Protein AF-A0A9E1DX64-F1 (afdb_monomer)

Solvent-accessible surface area (backbone atoms only — not comparable to full-atom values): 14162 Å² total; per-residue (Å²): 137,81,84,82,78,75,76,93,71,86,73,78,80,56,71,66,58,58,52,49,54,52,65,74,40,46,67,59,54,50,49,51,47,50,52,51,51,51,52,51,50,53,50,58,72,69,50,79,64,76,41,77,39,76,37,76,46,74,64,83,45,75,63,56,58,57,55,73,68,45,92,87,53,83,65,72,52,53,52,64,62,68,67,53,60,62,56,61,68,69,61,30,67,67,60,51,47,49,54,35,61,79,65,65,37,56,41,100,85,73,44,76,54,52,64,69,63,54,54,75,30,45,48,69,49,81,45,54,52,82,41,96,88,48,102,38,94,50,42,33,41,36,37,42,28,48,37,76,46,72,65,62,31,43,53,51,40,54,51,46,52,56,55,44,52,56,52,50,51,54,55,50,52,59,48,52,53,54,50,51,51,55,52,49,52,53,52,50,52,52,49,50,54,52,47,50,53,49,50,54,52,50,50,57,48,48,57,56,47,52,52,50,53,50,51,52,55,49,53,53,50,51,54,50,50,53,52,52,61,61,44,53,60,53,51,52,52,51,52,53,59,61,74,74,110

Nearest PDB structures (foldseek):
  8tsh-assembly1_K  TM=5.921E-01  e=4.312E-02  Caldimonas thermodepolymerans
  3b8m-assembly1_A  TM=3.858E-01  e=3.497E-03  Escherichia coli
  3b8m-assembly1_C  TM=4.128E-01  e=2.301E-02  Escherichia coli
  8w9z-assembly1_A  TM=4.541E-01  e=8.789E-01  Nicotiana tabacum

pLDDT: mean 70.17, std 13.6, range [37.81, 95.62]

Radius of gyration: 47.45 Å; Cα contacts (8 Å, |Δi|>4): 148; chains: 1; bounding box: 90×73×173 Å

Mean predicted aligned error: 18.54 Å

Sequence (245 aa):
MEDEVRDPYEYEVDLRDYIKVIWEQKWLIALIFIVAVGAALAFSLSSTPKYRTRASLIITSPIADKLVSQPGGTQNQVDFISEFDYEEVGFSNELLETIITDLDLTTGSGEARSLNSLRNQMSVSLALPGSSDIDTDKPVLHLDVTGSSRESIKEIADKWGELYLQRASEILSGEVERYHEMISDEYSKAREDLQAKIEDRIEARKEHNLQLIKIEANVLRDRYKDYLASLEPKKLDLEKKRAQL

Secondary structure (DSSP, 8-state):
-------TT-----HHHHHHHHHHSHHHHHHHHHHHHHHHHHHHHHSPP-EEEEEEEE---HHHHHHHT-TT-TTHHHHHHHTS-HHHHHT-HHHHHHHHHHTT-B-TTSSBPPHHHHHHHEEEEEEPTT-TT---SS-EEEEEEEES-HHHHHHHHHHHHHHHHHHHHHHHHHHHHHHHHHHHHHHHHHHHHHHHHHHHHHHHHHHHHHHHHHHHHHHHHHHHHHHHHHHHHHHHHHHHHHTT-

Structure (mmCIF, N/CA/C/O backbone):
data_AF-A0A9E1DX64-F1
#
_entry.id   AF-A0A9E1DX64-F1
#
loop_
_atom_site.group_PDB
_atom_site.id
_atom_site.type_symbol
_atom_site.label_atom_id
_atom_site.label_alt_id
_atom_site.label_comp_id
_atom_site.label_asym_id
_atom_site.label_entity_id
_atom_site.label_seq_id
_atom_site.pdbx_PDB_ins_code
_atom_site.Cartn_x
_atom_site.Cartn_y
_atom_site.Cartn_z
_atom_site.occupancy
_atom_site.B_iso_or_equiv
_atom_site.auth_seq_id
_atom_site.auth_comp_id
_atom_site.auth_asym_id
_atom_site.auth_atom_id
_atom_site.pdbx_PDB_model_num
ATOM 1 N N . MET A 1 1 ? -2.797 -54.517 72.728 1.00 52.62 1 MET A N 1
ATOM 2 C CA . MET A 1 1 ? -2.742 -54.940 71.317 1.00 52.62 1 MET A CA 1
ATOM 3 C C . MET A 1 1 ? -4.157 -55.402 71.025 1.00 52.62 1 MET A C 1
ATOM 5 O O . MET A 1 1 ? -4.619 -56.256 71.759 1.00 52.62 1 MET A O 1
ATOM 9 N N . GLU A 1 2 ? -4.944 -54.763 70.178 1.00 48.59 2 GLU A N 1
ATOM 10 C CA . GLU A 1 2 ? -4.591 -54.199 68.877 1.00 48.59 2 GLU A CA 1
ATOM 11 C C . GLU A 1 2 ? -5.231 -52.821 68.674 1.00 48.59 2 GLU A C 1
ATOM 13 O O . GLU A 1 2 ? -6.415 -52.623 68.939 1.00 48.59 2 GLU A O 1
ATOM 18 N N . ASP A 1 3 ? -4.405 -51.873 68.234 1.00 55.31 3 ASP A N 1
ATOM 19 C CA . ASP A 1 3 ? -4.842 -50.601 67.678 1.00 55.31 3 ASP A CA 1
ATOM 20 C C . ASP A 1 3 ? -5.405 -50.874 66.281 1.00 55.31 3 ASP A C 1
ATOM 22 O O . ASP A 1 3 ? -4.678 -51.289 65.375 1.00 55.31 3 ASP A O 1
ATOM 26 N N . GLU A 1 4 ? -6.710 -50.674 66.112 1.00 59.25 4 GLU A N 1
ATOM 27 C CA . GLU A 1 4 ? -7.372 -50.742 64.813 1.00 59.25 4 GLU A CA 1
ATOM 28 C C . GLU A 1 4 ? -6.945 -49.518 63.990 1.00 59.25 4 GLU A C 1
ATOM 30 O O . GLU A 1 4 ? -7.436 -48.399 64.165 1.00 59.25 4 GLU A O 1
ATOM 35 N N . VAL A 1 5 ? -5.941 -49.728 63.136 1.00 62.25 5 VAL A N 1
ATOM 36 C CA . VAL A 1 5 ? -5.442 -48.745 62.174 1.00 62.25 5 VAL A CA 1
ATOM 37 C C 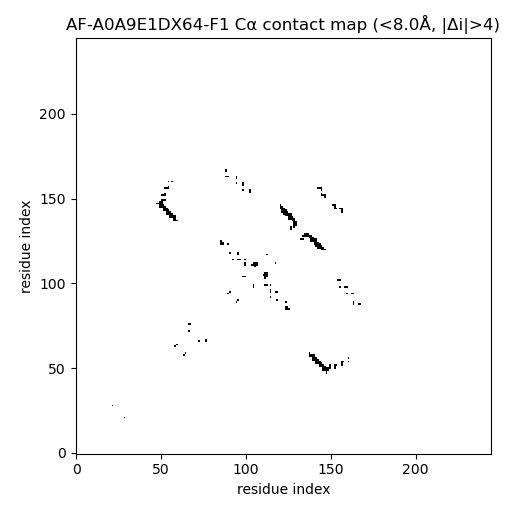. VAL A 1 5 ? -6.571 -48.434 61.195 1.00 62.25 5 VAL A C 1
ATOM 39 O O . VAL A 1 5 ? -6.862 -49.213 60.292 1.00 62.25 5 VAL A O 1
ATOM 42 N N . ARG A 1 6 ? -7.229 -47.290 61.395 1.00 60.12 6 ARG A N 1
ATOM 43 C CA . ARG A 1 6 ? -8.191 -46.738 60.439 1.00 60.12 6 ARG A CA 1
ATOM 44 C C . ARG A 1 6 ? -7.438 -46.302 59.185 1.00 60.12 6 ARG A C 1
ATOM 46 O O . ARG A 1 6 ? -6.628 -45.378 59.242 1.00 60.12 6 ARG A O 1
ATOM 53 N N . ASP A 1 7 ? -7.708 -46.993 58.087 1.00 57.44 7 ASP A N 1
ATOM 54 C CA . ASP A 1 7 ? -7.154 -46.728 56.761 1.00 57.44 7 ASP A CA 1
ATOM 55 C C . ASP A 1 7 ? -7.526 -45.297 56.304 1.00 57.44 7 ASP A C 1
ATOM 57 O O . ASP A 1 7 ? -8.712 -44.956 56.271 1.00 57.44 7 ASP A O 1
ATOM 61 N N . PRO A 1 8 ? -6.562 -44.409 55.987 1.00 56.66 8 PRO A N 1
ATOM 62 C CA . PRO A 1 8 ? -6.835 -42.989 55.750 1.00 56.66 8 PRO A CA 1
ATOM 63 C C . PRO A 1 8 ? -7.314 -42.661 54.320 1.00 56.66 8 PRO A C 1
ATOM 65 O O . PRO A 1 8 ? -7.294 -41.491 53.936 1.00 56.66 8 PRO A O 1
ATOM 68 N N . TYR A 1 9 ? -7.731 -43.654 53.523 1.00 55.12 9 TYR A N 1
ATOM 69 C CA . TYR A 1 9 ? -7.897 -43.503 52.068 1.00 55.12 9 TYR A CA 1
ATOM 70 C C . TYR A 1 9 ? -9.324 -43.655 51.500 1.00 55.12 9 TYR A C 1
ATOM 72 O O .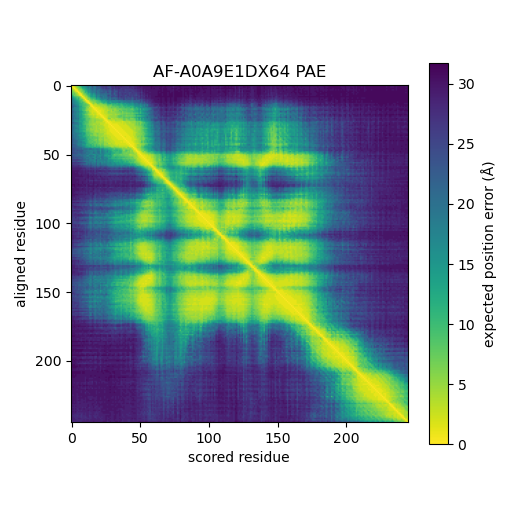 TYR A 1 9 ? -9.489 -43.512 50.293 1.00 55.12 9 TYR A O 1
ATOM 80 N N . GLU A 1 10 ? -10.377 -43.834 52.304 1.00 52.19 10 GLU A N 1
ATOM 81 C CA . GLU A 1 10 ? -11.771 -43.885 51.798 1.00 52.19 10 GLU A CA 1
ATOM 82 C C . GLU A 1 10 ? -12.406 -42.496 51.577 1.00 52.19 10 GLU A C 1
ATOM 84 O O . GLU A 1 10 ? -13.549 -42.235 51.948 1.00 52.19 10 GLU A O 1
ATOM 89 N N . TYR A 1 11 ? -11.672 -41.572 50.956 1.00 58.75 11 TYR A N 1
ATOM 90 C CA . TYR A 1 11 ? -12.246 -40.325 50.442 1.00 58.75 11 TYR A CA 1
ATOM 91 C C . TYR A 1 11 ? -12.360 -40.421 48.915 1.00 58.75 11 TYR A C 1
ATOM 93 O O . TYR A 1 11 ? -11.725 -39.676 48.170 1.00 58.75 11 TYR A O 1
ATOM 101 N N . GLU A 1 12 ? -13.145 -41.391 48.434 1.00 59.53 12 GLU A N 1
ATOM 102 C CA . GLU A 1 12 ? -13.601 -41.401 47.044 1.00 59.53 12 GLU A CA 1
ATOM 103 C C . GLU A 1 12 ? -14.573 -40.235 46.871 1.00 59.53 12 GLU A C 1
ATOM 105 O O . GLU A 1 12 ? -15.732 -40.289 47.281 1.00 59.53 12 GLU A O 1
ATOM 110 N N . VAL A 1 13 ? -14.078 -39.126 46.324 1.00 62.50 13 VAL A N 1
ATOM 111 C CA . VAL A 1 13 ? -14.914 -37.951 46.102 1.00 62.50 13 VAL A CA 1
ATOM 112 C C . VAL A 1 13 ? -15.896 -38.244 44.967 1.00 62.50 13 VAL A C 1
ATOM 114 O O . VAL A 1 13 ? -15.546 -38.178 43.789 1.00 62.50 13 VAL A O 1
ATOM 117 N N . ASP A 1 14 ? -17.134 -38.576 45.325 1.00 69.88 14 ASP A N 1
ATOM 118 C CA . ASP A 1 14 ? -18.216 -38.822 44.374 1.00 69.88 14 ASP A CA 1
ATOM 119 C C . ASP A 1 14 ? -18.600 -37.507 43.664 1.00 69.88 14 ASP A C 1
ATOM 121 O O . ASP A 1 14 ? -18.875 -36.485 44.301 1.00 69.88 14 ASP A O 1
ATOM 125 N N . LEU A 1 15 ? -18.657 -37.509 42.324 1.00 74.31 15 LEU A N 1
ATOM 126 C CA . LEU A 1 15 ? -19.000 -36.323 41.516 1.00 74.31 15 LEU A CA 1
ATOM 127 C C . LEU A 1 15 ? -20.352 -35.704 41.908 1.00 74.31 15 LEU A C 1
ATOM 129 O O . LEU A 1 15 ? -20.600 -34.517 41.681 1.00 74.31 15 LEU A O 1
ATOM 133 N N . ARG A 1 16 ? -21.240 -36.507 42.495 1.00 75.44 16 ARG A N 1
ATOM 134 C CA . ARG A 1 16 ? -22.567 -36.088 42.956 1.00 75.44 16 ARG A CA 1
ATOM 135 C C . ARG A 1 16 ? -22.498 -35.078 44.098 1.00 75.44 16 ARG A C 1
ATOM 137 O O . ARG A 1 16 ? -23.355 -34.193 44.156 1.00 75.44 16 ARG A O 1
ATOM 144 N N . ASP A 1 17 ? -21.486 -35.168 44.958 1.00 73.19 17 ASP A N 1
ATOM 145 C CA . ASP A 1 17 ? -21.314 -34.221 46.061 1.00 73.19 17 ASP A CA 1
ATOM 146 C C . ASP A 1 17 ? -20.872 -32.845 45.554 1.00 73.19 17 ASP A C 1
ATOM 148 O O . ASP A 1 17 ? -21.398 -31.829 46.010 1.00 73.19 17 ASP A O 1
ATOM 152 N N . TYR A 1 18 ? -20.051 -32.776 44.501 1.00 77.69 18 TYR A N 1
ATOM 153 C CA . TYR A 1 18 ? -19.751 -31.502 43.838 1.00 77.69 18 TYR A CA 1
ATOM 154 C C . TYR A 1 18 ? -20.997 -30.851 43.217 1.00 77.69 18 TYR A C 1
ATOM 156 O O . TYR A 1 18 ? -21.184 -29.637 43.319 1.00 77.69 18 TYR A O 1
ATOM 164 N N . ILE A 1 19 ? -21.893 -31.643 42.615 1.00 80.44 19 ILE A N 1
ATOM 165 C CA . ILE A 1 19 ? -23.143 -31.130 42.027 1.00 80.44 19 ILE A CA 1
ATOM 166 C C . ILE A 1 19 ? -24.084 -30.581 43.111 1.00 80.44 19 ILE A C 1
ATOM 168 O O . ILE A 1 19 ? -24.733 -29.556 42.888 1.00 80.44 19 ILE A O 1
ATOM 172 N N . LYS A 1 20 ? -24.141 -31.212 44.293 1.00 78.62 20 LYS A N 1
ATOM 173 C CA . LYS A 1 20 ? -24.918 -30.701 45.436 1.00 78.62 20 LYS A CA 1
ATOM 174 C C . LYS A 1 20 ? -24.407 -29.351 45.924 1.00 78.62 20 LYS A C 1
ATOM 176 O O . LYS A 1 20 ? -25.216 -28.443 46.097 1.00 78.62 20 LYS A O 1
ATOM 181 N N . VAL A 1 21 ? -23.091 -29.190 46.065 1.00 77.12 21 VAL A N 1
ATOM 182 C CA . VAL A 1 21 ? -22.480 -27.918 46.491 1.00 77.12 21 VAL A CA 1
ATOM 183 C C . VAL A 1 21 ? -22.815 -26.787 45.509 1.00 77.12 21 VAL A C 1
ATOM 185 O O . VAL A 1 21 ? -23.192 -25.690 45.922 1.00 77.12 21 VAL A O 1
ATOM 188 N N . ILE A 1 22 ? -22.786 -27.066 44.201 1.00 80.69 22 ILE A N 1
ATOM 189 C CA . ILE A 1 22 ? -23.215 -26.124 43.151 1.00 80.69 22 ILE A CA 1
ATOM 190 C C . ILE A 1 22 ? -24.709 -25.774 43.295 1.00 80.69 22 ILE A C 1
ATOM 192 O O . ILE A 1 22 ? -25.110 -24.630 43.070 1.00 80.69 22 ILE A O 1
ATOM 196 N N . TRP A 1 23 ? -25.549 -26.737 43.690 1.00 81.56 23 TRP A N 1
ATOM 197 C CA . TRP A 1 23 ? -26.989 -26.543 43.879 1.00 81.56 23 TRP A CA 1
ATOM 198 C C . TRP A 1 23 ? -27.360 -25.760 45.145 1.00 81.56 23 TRP A C 1
ATOM 200 O O . TRP A 1 23 ? -28.371 -25.054 45.142 1.00 81.56 23 TRP A O 1
ATOM 210 N N . GLU A 1 24 ? -26.559 -25.853 46.201 1.00 82.62 24 GLU A N 1
ATOM 211 C CA . GLU A 1 24 ? -26.723 -25.053 47.419 1.00 82.62 24 GLU A CA 1
ATOM 212 C C . GLU A 1 24 ? -26.214 -23.618 47.224 1.00 82.62 24 GLU A C 1
ATOM 214 O O . GLU A 1 24 ? -26.839 -22.666 47.690 1.00 82.62 24 GLU A O 1
ATOM 219 N N . GLN A 1 25 ? -25.139 -23.433 46.449 1.00 85.25 25 GLN A N 1
ATOM 220 C CA . GLN A 1 25 ? -24.532 -22.123 46.185 1.00 85.25 25 GLN A CA 1
ATOM 221 C C . GLN A 1 25 ? -25.008 -21.441 44.890 1.00 85.25 25 GLN A C 1
ATOM 223 O O . GLN A 1 25 ? -24.345 -20.537 44.379 1.00 85.25 25 GLN A O 1
ATOM 228 N N . LYS A 1 26 ? -26.191 -21.794 44.372 1.00 86.81 26 LYS A N 1
ATOM 229 C CA . LYS A 1 26 ? -26.764 -21.197 43.144 1.00 86.81 26 LYS A CA 1
ATOM 230 C C . LYS A 1 26 ? -26.779 -19.670 43.152 1.00 86.81 26 LYS A C 1
ATOM 232 O O . LYS A 1 26 ? -26.554 -19.056 42.115 1.00 86.81 26 LYS A O 1
ATOM 237 N N . TRP A 1 27 ? -27.026 -19.060 44.310 1.00 90.00 27 TRP A N 1
ATOM 238 C CA . TRP A 1 27 ? -27.027 -17.604 44.463 1.00 90.00 27 TRP A CA 1
ATOM 239 C C . TRP A 1 27 ? -25.635 -16.988 44.310 1.00 90.00 27 TRP A C 1
ATOM 241 O O . TRP A 1 27 ? -25.505 -15.935 43.694 1.00 90.00 27 TRP A O 1
ATOM 251 N N . LEU A 1 28 ? -24.593 -17.657 44.809 1.00 88.94 28 LEU A N 1
ATOM 252 C CA . LEU A 1 28 ? -23.206 -17.219 44.651 1.00 88.94 28 LEU A CA 1
ATOM 253 C C . LEU A 1 28 ? -22.763 -17.348 43.189 1.00 88.94 28 LEU A C 1
ATOM 255 O O . LEU A 1 28 ? -22.174 -16.419 42.642 1.00 88.94 28 LEU A O 1
ATOM 259 N N . ILE A 1 29 ? -23.131 -18.446 42.524 1.00 87.88 29 ILE A N 1
ATOM 260 C CA . ILE A 1 29 ? -22.863 -18.651 41.094 1.00 87.88 29 ILE A CA 1
ATOM 261 C C . ILE A 1 29 ? -23.600 -17.607 40.250 1.00 87.88 29 ILE A C 1
ATOM 263 O O . ILE A 1 29 ? -23.001 -17.009 39.360 1.00 87.88 29 ILE A O 1
ATOM 267 N N . ALA A 1 30 ? -24.875 -17.344 40.548 1.00 89.88 30 ALA A N 1
ATOM 268 C CA . ALA A 1 30 ? -25.655 -16.318 39.864 1.00 89.88 30 ALA A CA 1
ATOM 269 C C . ALA A 1 30 ? -25.049 -14.920 40.056 1.00 89.88 30 ALA A C 1
ATOM 271 O O . ALA A 1 30 ? -24.973 -14.153 39.100 1.00 89.88 30 ALA A O 1
ATOM 272 N N . LEU A 1 31 ? -24.565 -14.598 41.258 1.00 93.75 31 LEU A N 1
ATOM 273 C CA . LEU A 1 31 ? -23.912 -13.322 41.540 1.00 93.75 31 LEU A CA 1
ATOM 274 C C . LEU A 1 31 ? -22.597 -13.173 40.766 1.00 93.75 31 LEU A C 1
ATOM 276 O O . LEU A 1 31 ? -22.392 -12.151 40.116 1.00 93.75 31 LEU A O 1
ATOM 280 N N . ILE A 1 32 ? -21.738 -14.196 40.769 1.00 92.62 32 ILE A N 1
ATOM 281 C CA . ILE A 1 32 ? -20.491 -14.194 39.988 1.00 92.62 32 ILE A CA 1
ATOM 282 C C . ILE A 1 32 ? -20.794 -14.084 38.493 1.00 92.62 32 ILE A C 1
ATOM 284 O O . ILE A 1 32 ? -20.135 -13.321 37.794 1.00 92.62 32 ILE A O 1
ATOM 288 N N . PHE A 1 33 ? -21.814 -14.793 38.005 1.00 93.94 33 PHE A N 1
ATOM 289 C CA . PHE A 1 33 ? -22.247 -14.707 36.616 1.00 93.94 33 PHE A CA 1
ATOM 290 C C . PHE A 1 33 ? -22.707 -13.291 36.253 1.00 93.94 33 PHE A C 1
ATOM 292 O O . PHE A 1 33 ? -22.273 -12.756 35.239 1.00 93.94 33 PHE A O 1
ATOM 299 N N . ILE A 1 34 ? -23.518 -12.644 37.095 1.00 95.31 34 ILE A N 1
ATOM 300 C CA . ILE A 1 34 ? -23.958 -11.258 36.878 1.00 95.31 34 ILE A CA 1
ATOM 301 C C . ILE A 1 34 ? -22.767 -10.296 36.879 1.00 95.31 34 ILE A C 1
ATOM 303 O O . ILE A 1 34 ? -22.696 -9.423 36.019 1.00 95.31 34 ILE A O 1
ATOM 307 N N . VAL A 1 35 ? -21.812 -10.464 37.797 1.00 95.62 35 VAL A N 1
ATOM 308 C CA . VAL A 1 35 ? -20.590 -9.646 37.836 1.00 95.62 35 VAL A CA 1
ATOM 309 C C . VAL A 1 35 ? -19.749 -9.861 36.577 1.00 95.62 35 VAL A C 1
ATOM 311 O O . VAL A 1 35 ? -19.294 -8.889 35.980 1.00 95.62 35 VAL A O 1
ATOM 314 N N . ALA A 1 36 ? -19.586 -11.106 36.129 1.00 94.06 36 ALA A N 1
ATOM 315 C CA . ALA A 1 36 ? -18.843 -11.439 34.918 1.00 94.06 36 ALA A CA 1
ATOM 316 C C . ALA A 1 36 ? -19.516 -10.878 33.656 1.00 94.06 36 ALA A C 1
ATOM 318 O O . ALA A 1 36 ? -18.845 -10.271 32.825 1.00 94.06 36 ALA A O 1
ATOM 319 N N . VAL A 1 37 ? -20.839 -11.015 33.530 1.00 95.06 37 VAL A N 1
ATOM 320 C CA . VAL A 1 37 ? -21.616 -10.443 32.419 1.00 95.06 37 VAL A CA 1
ATOM 321 C C . VAL A 1 37 ? -21.574 -8.917 32.459 1.00 95.06 37 VAL A C 1
ATOM 323 O O . VAL A 1 37 ? -21.380 -8.288 31.423 1.00 95.06 37 VAL A O 1
ATOM 326 N N . GLY A 1 38 ? -21.694 -8.310 33.641 1.00 92.81 38 GLY A N 1
ATOM 327 C CA . GLY A 1 38 ? -21.574 -6.865 33.823 1.00 92.81 38 GLY A CA 1
ATOM 328 C C . GLY A 1 38 ? -20.194 -6.344 33.420 1.00 92.81 38 GLY A C 1
ATOM 329 O O . GLY A 1 38 ? -20.100 -5.370 32.675 1.00 92.81 38 GLY A O 1
ATOM 330 N N . ALA A 1 39 ? -19.126 -7.027 33.838 1.00 91.19 39 ALA A N 1
ATOM 331 C CA . ALA A 1 39 ? -17.757 -6.704 33.446 1.00 91.19 39 ALA A CA 1
ATOM 332 C C . ALA A 1 39 ? -17.537 -6.879 31.935 1.00 91.19 39 ALA A C 1
ATOM 334 O O . ALA A 1 39 ? -16.943 -6.010 31.298 1.00 91.19 39 ALA A O 1
ATOM 335 N N . ALA A 1 40 ? -18.061 -7.955 31.342 1.00 89.81 40 ALA A N 1
ATOM 336 C CA . ALA A 1 40 ? -17.976 -8.205 29.905 1.00 89.81 40 ALA A CA 1
ATOM 337 C C . ALA A 1 40 ? -18.731 -7.146 29.086 1.00 89.81 40 ALA A C 1
ATOM 339 O O . ALA A 1 40 ? -18.209 -6.662 28.084 1.00 89.81 40 ALA A O 1
ATOM 340 N N . LEU A 1 41 ? -19.926 -6.737 29.523 1.00 90.25 41 LEU A N 1
ATOM 341 C CA . LEU A 1 41 ? -20.692 -5.665 28.883 1.00 90.25 41 LEU A CA 1
ATOM 342 C C . LEU A 1 41 ? -19.990 -4.312 29.008 1.00 90.25 41 LEU A C 1
ATOM 344 O O . LEU A 1 41 ? -19.888 -3.593 28.016 1.00 90.25 41 LEU A O 1
ATOM 348 N N . ALA A 1 42 ? -19.463 -3.980 30.188 1.00 87.44 42 ALA A N 1
ATOM 349 C CA . ALA A 1 42 ? -18.689 -2.758 30.390 1.00 87.44 42 ALA A CA 1
ATOM 350 C C . ALA A 1 42 ? -17.450 -2.724 29.480 1.00 87.44 42 ALA A C 1
ATOM 352 O O . ALA A 1 42 ? -17.181 -1.712 28.834 1.00 87.44 42 ALA A O 1
ATOM 353 N N . PHE A 1 43 ? -16.740 -3.848 29.359 1.00 88.12 43 PHE A N 1
ATOM 354 C CA . PHE A 1 43 ? -15.601 -3.981 28.454 1.00 88.12 43 PHE A CA 1
ATOM 355 C C . PHE A 1 43 ? -16.011 -3.871 26.979 1.00 88.12 43 PHE A C 1
ATOM 357 O O . PHE A 1 43 ? -15.362 -3.169 26.204 1.00 88.12 43 PHE A O 1
ATOM 364 N N . SER A 1 44 ? -17.114 -4.513 26.587 1.00 81.50 44 SER A N 1
ATOM 365 C CA . SER A 1 44 ? -17.624 -4.471 25.215 1.00 81.50 44 SER A CA 1
ATOM 366 C C . SER A 1 44 ? -18.068 -3.067 24.803 1.00 81.50 44 SER A C 1
ATOM 368 O O . SER A 1 44 ? -17.833 -2.678 23.665 1.00 81.50 44 SER A O 1
ATOM 370 N N . LEU A 1 45 ? -18.694 -2.307 25.705 1.00 78.44 45 LEU A N 1
ATOM 371 C CA . LEU A 1 45 ? -19.114 -0.926 25.448 1.00 78.44 45 LEU A CA 1
ATOM 372 C C . LEU A 1 45 ? -17.936 0.060 25.483 1.00 78.44 45 LEU A C 1
ATOM 374 O O . LEU A 1 45 ? -17.959 1.058 24.771 1.00 78.44 45 LEU A O 1
ATOM 378 N N . SER A 1 46 ? -16.899 -0.221 26.279 1.00 77.06 46 SER A N 1
ATOM 379 C CA . SER A 1 46 ? -15.666 0.577 26.320 1.00 77.06 46 SER A CA 1
ATOM 380 C C . SER A 1 46 ? -14.705 0.273 25.163 1.00 77.06 46 SER A C 1
ATOM 382 O O . SER A 1 46 ? -13.719 0.992 24.985 1.00 77.06 46 SER A O 1
ATOM 384 N N . SER A 1 47 ? -14.952 -0.786 24.391 1.00 70.81 47 SER A N 1
ATOM 385 C CA . SER A 1 47 ? -14.106 -1.164 23.261 1.00 70.81 47 SER A CA 1
ATOM 386 C C . SER A 1 47 ? -14.385 -0.255 22.066 1.00 70.81 47 SER A C 1
ATOM 388 O O . SER A 1 47 ? -15.512 -0.166 21.584 1.00 70.81 47 SER A O 1
ATOM 390 N N . THR A 1 48 ? -13.352 0.418 21.559 1.00 69.94 48 THR A N 1
ATOM 391 C CA . THR A 1 48 ? -13.470 1.248 20.358 1.00 69.94 48 THR A CA 1
ATOM 392 C C . THR A 1 48 ? -13.639 0.365 19.115 1.00 69.94 48 THR A C 1
ATOM 394 O O . THR A 1 48 ? -12.840 -0.556 18.910 1.00 69.94 48 THR A O 1
ATOM 397 N N . PRO A 1 49 ? -14.658 0.611 18.265 1.00 71.25 49 PRO A N 1
ATOM 398 C CA . PRO A 1 49 ? -14.839 -0.158 17.040 1.00 71.25 49 PRO A CA 1
ATOM 399 C C . PRO A 1 49 ? -13.639 0.068 16.116 1.00 71.25 49 PRO A C 1
ATOM 401 O O . PRO A 1 49 ? -13.286 1.207 15.815 1.00 71.25 49 PRO A O 1
ATOM 404 N N . LYS A 1 50 ? -13.004 -1.023 15.675 1.00 78.50 50 LYS A N 1
ATOM 405 C CA . LYS A 1 50 ? -11.896 -0.993 14.715 1.00 78.50 50 LYS A CA 1
ATOM 406 C C . LYS A 1 50 ? -12.397 -1.451 13.352 1.00 78.50 50 LYS A C 1
ATOM 408 O O . LYS A 1 50 ? -12.774 -2.608 13.182 1.00 78.50 50 LYS A O 1
ATOM 413 N N . TYR A 1 51 ? -12.391 -0.543 12.390 1.00 83.19 51 TYR A N 1
ATOM 414 C CA . TYR A 1 51 ? -12.696 -0.810 10.991 1.00 83.19 51 TYR A CA 1
ATOM 415 C C . TYR A 1 51 ? -11.406 -1.049 10.204 1.00 83.19 51 TYR A C 1
ATOM 417 O O . TYR A 1 51 ? -10.340 -0.560 10.585 1.00 83.19 51 TYR A O 1
ATOM 425 N N . ARG A 1 52 ? -11.514 -1.799 9.103 1.00 83.62 52 ARG A N 1
ATOM 426 C CA . ARG A 1 52 ? -10.434 -2.036 8.140 1.00 83.62 52 ARG A CA 1
ATOM 427 C C . ARG A 1 52 ? -10.946 -1.763 6.728 1.00 83.62 52 ARG A C 1
ATOM 429 O O . ARG A 1 52 ? -12.020 -2.252 6.380 1.00 83.62 52 ARG A O 1
ATOM 436 N N . THR A 1 53 ? -10.163 -1.038 5.939 1.00 80.81 53 THR A N 1
ATOM 437 C CA . THR A 1 53 ? -10.372 -0.840 4.501 1.00 80.81 53 THR A CA 1
ATOM 438 C C . THR A 1 53 ? -9.152 -1.351 3.755 1.00 80.81 53 THR A C 1
ATOM 440 O O . THR A 1 53 ? -8.030 -1.178 4.228 1.00 80.81 53 THR A O 1
ATOM 443 N N . ARG A 1 54 ? -9.385 -1.978 2.599 1.00 82.69 54 ARG A N 1
ATOM 444 C CA . ARG A 1 54 ? -8.334 -2.469 1.714 1.00 82.69 54 ARG A CA 1
ATOM 445 C C . ARG A 1 54 ? -8.400 -1.758 0.369 1.00 82.69 54 ARG A C 1
ATOM 447 O O . ARG A 1 54 ? -9.423 -1.856 -0.307 1.00 82.69 54 ARG A O 1
ATOM 454 N N . ALA A 1 55 ? -7.316 -1.099 -0.022 1.00 79.88 55 ALA A N 1
ATOM 455 C CA . ALA A 1 55 ? -7.096 -0.634 -1.389 1.00 79.88 55 ALA A CA 1
ATOM 456 C C . ALA A 1 55 ? -6.163 -1.613 -2.112 1.00 79.88 55 ALA A C 1
ATOM 458 O O . ALA A 1 55 ? -5.275 -2.204 -1.499 1.00 79.88 55 ALA A O 1
ATOM 459 N N . SER A 1 56 ? -6.404 -1.842 -3.403 1.00 82.31 56 SER A N 1
ATOM 460 C CA . SER A 1 56 ? -5.612 -2.773 -4.215 1.00 82.31 56 SER A CA 1
ATOM 461 C C . SER A 1 56 ? -5.229 -2.109 -5.527 1.00 82.31 56 SER A C 1
ATOM 463 O O . SER A 1 56 ? -6.105 -1.634 -6.249 1.00 82.31 56 SER A O 1
ATOM 465 N N . LEU A 1 57 ? -3.935 -2.088 -5.829 1.00 79.25 57 LEU A N 1
ATOM 466 C CA . LEU A 1 57 ? -3.385 -1.493 -7.039 1.00 79.25 57 LEU A CA 1
ATOM 467 C C . LEU A 1 57 ? -2.724 -2.581 -7.886 1.00 79.25 57 LEU A C 1
ATOM 469 O O . LEU A 1 57 ? -1.843 -3.297 -7.417 1.00 79.25 57 LEU A O 1
ATOM 473 N N . ILE A 1 58 ? -3.162 -2.718 -9.135 1.00 76.75 58 ILE A N 1
ATOM 474 C CA . ILE A 1 58 ? -2.597 -3.692 -10.074 1.00 76.75 58 ILE A CA 1
ATOM 475 C C . ILE A 1 58 ? -1.425 -3.037 -10.798 1.00 76.75 58 ILE A C 1
ATOM 477 O O . ILE A 1 58 ? -1.576 -1.961 -11.378 1.00 76.75 58 ILE A O 1
ATOM 481 N N . ILE A 1 59 ? -0.267 -3.694 -10.805 1.00 70.69 59 ILE A N 1
ATOM 482 C CA . ILE A 1 59 ? 0.922 -3.174 -11.479 1.00 70.69 59 ILE A CA 1
ATOM 483 C C . ILE A 1 59 ? 0.878 -3.598 -12.950 1.00 70.69 59 ILE A C 1
ATOM 485 O O . ILE A 1 59 ? 1.107 -4.757 -13.292 1.00 70.69 59 ILE A O 1
ATOM 489 N N . THR A 1 60 ? 0.591 -2.648 -13.843 1.00 61.81 60 THR A N 1
ATOM 490 C CA . THR A 1 60 ? 0.599 -2.854 -15.300 1.00 61.81 60 THR A CA 1
ATOM 491 C C . THR A 1 60 ? 1.767 -2.104 -15.935 1.00 61.81 60 THR A C 1
ATOM 493 O O . THR A 1 60 ? 1.583 -1.072 -16.578 1.00 61.81 60 THR A O 1
ATOM 496 N N . SER A 1 61 ? 2.994 -2.584 -15.728 1.00 57.06 61 SER A N 1
ATOM 497 C CA . SER A 1 61 ? 4.155 -2.054 -16.451 1.00 57.06 61 SER A CA 1
ATOM 498 C C . SER A 1 61 ? 4.355 -2.833 -17.760 1.00 57.06 61 SER A C 1
ATOM 500 O O . SER A 1 61 ? 4.352 -4.064 -17.721 1.00 57.06 61 SER A O 1
ATOM 502 N N . PRO A 1 62 ? 4.600 -2.177 -18.914 1.00 50.97 62 PRO A N 1
ATOM 503 C CA . PRO A 1 62 ? 5.001 -2.857 -20.151 1.00 50.97 62 PRO A CA 1
ATOM 504 C C . PRO A 1 62 ? 6.263 -3.713 -19.975 1.00 50.97 62 PRO A C 1
ATOM 506 O O . PRO A 1 62 ? 6.463 -4.685 -20.700 1.00 50.97 62 PRO A O 1
ATOM 509 N N . ILE A 1 63 ? 7.113 -3.350 -19.009 1.00 50.41 63 ILE A N 1
ATOM 510 C CA . ILE A 1 63 ? 8.282 -4.133 -18.611 1.00 50.41 63 ILE A CA 1
ATOM 511 C C . ILE A 1 63 ? 7.830 -5.387 -17.860 1.00 50.41 63 ILE A C 1
ATOM 513 O O . ILE A 1 63 ? 8.288 -6.472 -18.194 1.00 50.41 63 ILE A O 1
ATOM 517 N N . ALA A 1 64 ? 6.872 -5.274 -16.934 1.00 48.75 64 ALA A N 1
ATOM 518 C CA . ALA A 1 64 ? 6.301 -6.433 -16.246 1.00 48.75 64 ALA A CA 1
ATOM 519 C C . ALA A 1 64 ? 5.637 -7.412 -17.234 1.00 48.75 64 ALA A C 1
ATOM 521 O O . ALA A 1 64 ? 5.932 -8.602 -17.194 1.00 48.75 64 ALA A O 1
ATOM 522 N N . ASP A 1 65 ? 4.841 -6.922 -18.192 1.00 49.31 65 ASP A N 1
ATOM 523 C CA . ASP A 1 65 ? 4.204 -7.775 -19.209 1.00 49.31 65 ASP A CA 1
ATOM 524 C C . ASP A 1 65 ? 5.250 -8.451 -20.137 1.00 49.31 65 ASP A C 1
ATOM 526 O O . ASP A 1 65 ? 5.091 -9.619 -20.503 1.00 49.31 65 ASP A O 1
ATOM 530 N N . LYS A 1 66 ? 6.352 -7.768 -20.499 1.00 46.28 66 LYS A N 1
ATOM 531 C CA . LYS A 1 66 ? 7.440 -8.353 -21.318 1.00 46.28 66 LYS A CA 1
ATOM 532 C C . LYS A 1 66 ? 8.328 -9.333 -20.552 1.00 46.28 66 LYS A C 1
ATOM 534 O O . LYS A 1 66 ? 8.811 -10.286 -21.157 1.00 46.28 66 LYS A O 1
ATOM 539 N N . LEU A 1 67 ? 8.527 -9.117 -19.255 1.00 45.47 67 LEU A N 1
ATOM 540 C CA . LEU A 1 67 ? 9.290 -10.014 -18.391 1.00 45.47 67 LEU A CA 1
ATOM 541 C C . LEU A 1 67 ? 8.505 -11.305 -18.109 1.00 45.47 67 LEU A C 1
ATOM 543 O O . LEU A 1 67 ? 9.077 -12.380 -18.254 1.00 45.47 67 LEU A O 1
ATOM 547 N N . VAL A 1 68 ? 7.193 -11.211 -17.846 1.00 48.34 68 VAL A N 1
ATOM 548 C CA . VAL A 1 68 ? 6.286 -12.355 -17.594 1.00 48.34 68 VAL A CA 1
ATOM 549 C C . VAL A 1 68 ? 6.086 -13.242 -18.832 1.00 48.34 68 VAL A C 1
ATOM 551 O O . VAL A 1 68 ? 5.885 -14.450 -18.719 1.00 48.34 68 VAL A O 1
ATOM 554 N N . SER A 1 69 ? 6.187 -12.676 -20.037 1.00 47.88 69 SER A N 1
ATOM 555 C CA . SER A 1 69 ? 5.899 -13.394 -21.289 1.00 47.88 69 SER A CA 1
ATOM 556 C C . SER A 1 69 ? 7.064 -14.235 -21.841 1.00 47.88 69 SER A C 1
ATOM 558 O O . SER A 1 69 ? 6.909 -14.849 -22.899 1.00 47.88 69 SER A O 1
ATOM 560 N N . GLN A 1 70 ? 8.234 -14.273 -21.185 1.00 44.03 70 GLN A N 1
ATOM 561 C CA . GLN A 1 70 ? 9.398 -15.011 -21.690 1.00 44.03 70 GLN A CA 1
ATOM 562 C C . GLN A 1 70 ? 9.435 -16.461 -21.158 1.00 44.03 70 GLN A C 1
ATOM 564 O O . GLN A 1 70 ? 9.663 -16.674 -19.962 1.00 44.03 70 GLN A O 1
ATOM 569 N N . PRO A 1 71 ? 9.269 -17.488 -22.020 1.00 37.81 71 PRO A N 1
ATOM 570 C CA . PRO A 1 71 ? 9.302 -18.881 -21.589 1.00 37.81 71 PRO A CA 1
ATOM 571 C C . PRO A 1 71 ? 10.738 -19.254 -21.190 1.00 37.81 71 PRO A C 1
ATOM 573 O O . PRO A 1 71 ? 11.621 -19.315 -22.043 1.00 37.81 71 PRO A O 1
ATOM 576 N N . GLY A 1 72 ? 10.974 -19.485 -19.893 1.00 48.84 72 GLY A N 1
ATOM 577 C CA . GLY A 1 72 ? 12.257 -19.964 -19.352 1.00 48.84 72 GLY A CA 1
ATOM 578 C C . GLY A 1 72 ? 12.997 -19.026 -18.386 1.00 48.84 72 GLY A C 1
ATOM 579 O O . GLY A 1 72 ? 14.102 -19.362 -17.973 1.00 48.84 72 GLY A O 1
ATOM 580 N N . GLY A 1 73 ? 12.428 -17.876 -18.008 1.00 47.03 73 GLY A N 1
ATOM 581 C CA . GLY A 1 73 ? 13.100 -16.872 -17.166 1.00 47.03 73 GLY A CA 1
ATOM 582 C C . GLY A 1 73 ? 12.591 -16.756 -15.726 1.00 47.03 73 GLY A C 1
ATOM 583 O O . GLY A 1 73 ? 12.541 -15.651 -15.214 1.00 47.03 73 GLY A O 1
ATOM 584 N N . THR A 1 74 ? 12.152 -17.823 -15.067 1.00 48.56 74 THR A N 1
ATOM 585 C CA . THR A 1 74 ? 11.373 -17.728 -13.812 1.00 48.56 74 THR A CA 1
ATOM 586 C C . THR A 1 74 ? 12.122 -17.219 -12.571 1.00 48.56 74 THR A C 1
ATOM 588 O O . THR A 1 74 ? 11.474 -17.010 -11.553 1.00 48.56 74 THR A O 1
ATOM 591 N N . GLN A 1 75 ? 13.443 -17.005 -12.613 1.00 46.03 75 GLN A N 1
ATOM 592 C CA . GLN A 1 75 ? 14.208 -16.592 -11.423 1.00 46.03 75 GLN A CA 1
ATOM 593 C C . GLN A 1 75 ? 14.486 -15.080 -11.381 1.00 46.03 75 GLN A C 1
ATOM 595 O O . GLN A 1 75 ? 14.084 -14.420 -10.432 1.00 46.03 75 GLN A O 1
ATOM 600 N N . ASN A 1 76 ? 15.020 -14.493 -12.457 1.00 44.22 76 ASN A N 1
ATOM 601 C CA . ASN A 1 76 ? 15.326 -13.052 -12.495 1.00 44.22 76 ASN A CA 1
ATOM 602 C C . ASN A 1 76 ? 14.076 -12.143 -12.580 1.00 44.22 76 ASN A C 1
ATOM 604 O O . ASN A 1 76 ? 14.184 -10.934 -12.395 1.00 44.22 76 ASN A O 1
ATOM 608 N N . GLN A 1 77 ? 12.902 -12.702 -12.905 1.00 49.34 77 GLN A N 1
ATOM 609 C CA . GLN A 1 77 ? 11.634 -11.964 -13.028 1.00 49.34 77 GLN A CA 1
ATOM 610 C C . GLN A 1 77 ? 11.034 -11.570 -11.675 1.00 49.34 77 GLN A C 1
ATOM 612 O O . GLN A 1 77 ? 10.451 -10.495 -11.555 1.00 49.34 77 GLN A O 1
ATOM 617 N N . VAL A 1 78 ? 11.158 -12.451 -10.678 1.00 48.62 78 VAL A N 1
ATOM 618 C CA . VAL A 1 78 ? 10.678 -12.186 -9.318 1.00 48.62 78 VAL A CA 1
ATOM 619 C C . VAL A 1 78 ? 11.614 -11.191 -8.649 1.00 48.62 78 VAL A C 1
ATOM 621 O O . VAL A 1 78 ? 11.110 -10.215 -8.112 1.00 48.62 78 VAL A O 1
ATOM 624 N N . ASP A 1 79 ? 12.933 -11.366 -8.811 1.00 49.97 79 ASP A N 1
ATOM 625 C CA . ASP A 1 79 ? 13.958 -10.514 -8.193 1.00 49.97 79 ASP A CA 1
ATOM 626 C C . ASP A 1 79 ? 13.753 -9.024 -8.498 1.00 49.97 79 ASP A C 1
ATOM 628 O O . ASP A 1 79 ? 13.786 -8.206 -7.590 1.00 49.97 79 ASP A O 1
ATOM 632 N N . PHE A 1 80 ? 13.447 -8.652 -9.744 1.00 53.47 80 PHE A N 1
ATOM 633 C CA . PHE A 1 80 ? 13.274 -7.243 -10.123 1.00 53.47 80 PHE A CA 1
ATOM 634 C C . PHE A 1 80 ? 12.049 -6.565 -9.507 1.00 53.47 80 PHE A C 1
ATOM 636 O O . PHE A 1 80 ? 12.091 -5.387 -9.160 1.00 53.47 80 PHE A O 1
ATOM 643 N N . ILE A 1 81 ? 10.937 -7.299 -9.426 1.00 58.06 81 ILE A N 1
ATOM 644 C CA . ILE A 1 81 ? 9.711 -6.790 -8.813 1.00 58.06 81 ILE A CA 1
ATOM 645 C C . ILE A 1 81 ? 9.893 -6.808 -7.295 1.00 58.06 81 ILE A C 1
ATOM 647 O O . ILE A 1 81 ? 9.509 -5.853 -6.647 1.00 58.06 81 ILE A O 1
ATOM 651 N N . SER A 1 82 ? 10.535 -7.826 -6.720 1.00 56.72 82 SER A N 1
ATOM 652 C CA . SER A 1 82 ? 10.756 -7.921 -5.275 1.00 56.72 82 SER A CA 1
ATOM 653 C C . SER A 1 82 ? 11.850 -7.006 -4.718 1.00 56.72 82 SER A C 1
ATOM 655 O O . SER A 1 82 ? 11.829 -6.749 -3.520 1.00 56.72 82 SER A O 1
ATOM 657 N N . GLU A 1 83 ? 12.792 -6.529 -5.539 1.00 58.19 83 GLU A N 1
ATOM 658 C CA . GLU A 1 83 ? 13.859 -5.603 -5.111 1.00 58.19 83 GLU A CA 1
ATOM 659 C C . GLU A 1 83 ? 13.334 -4.173 -4.900 1.00 58.19 83 GLU A C 1
ATOM 661 O O . GLU A 1 83 ? 13.939 -3.380 -4.184 1.00 58.19 83 GLU A O 1
ATOM 666 N N . PHE A 1 84 ? 12.191 -3.821 -5.499 1.00 65.31 84 PHE A N 1
ATOM 667 C CA . PHE A 1 84 ? 11.564 -2.529 -5.249 1.00 65.31 84 PHE A CA 1
ATOM 668 C C . PHE A 1 84 ? 10.939 -2.513 -3.850 1.00 65.31 84 PHE A C 1
ATOM 670 O O . PHE A 1 84 ? 9.994 -3.255 -3.575 1.00 65.31 84 PHE A O 1
ATOM 677 N N . ASP A 1 85 ? 11.427 -1.638 -2.969 1.00 71.44 85 ASP A N 1
ATOM 678 C CA . ASP A 1 85 ? 10.850 -1.472 -1.636 1.00 71.44 85 ASP A CA 1
ATOM 679 C C . ASP A 1 85 ? 9.528 -0.682 -1.712 1.00 71.44 85 ASP A C 1
ATOM 681 O O . ASP A 1 85 ? 9.454 0.543 -1.564 1.00 71.44 85 ASP A O 1
ATOM 685 N N . TYR A 1 86 ? 8.442 -1.412 -1.985 1.00 73.50 86 TYR A N 1
ATOM 686 C CA . TYR A 1 86 ? 7.087 -0.860 -2.028 1.00 73.50 86 TYR A CA 1
ATOM 687 C C . TYR A 1 86 ? 6.659 -0.250 -0.689 1.00 73.50 86 TYR A C 1
ATOM 689 O O . TYR A 1 86 ? 5.794 0.629 -0.686 1.00 73.50 86 TYR A O 1
ATOM 697 N N . GLU A 1 87 ? 7.229 -0.704 0.432 1.00 74.12 87 GLU A N 1
ATOM 698 C CA . GLU A 1 87 ? 6.930 -0.179 1.762 1.00 74.12 87 GLU A CA 1
ATOM 699 C C . GLU A 1 87 ? 7.595 1.188 1.963 1.00 74.12 87 GLU A C 1
ATOM 701 O O . GLU A 1 87 ? 6.937 2.131 2.413 1.00 74.12 87 GLU A O 1
ATOM 706 N N . GLU A 1 88 ? 8.862 1.328 1.574 1.00 75.25 88 GLU A N 1
ATOM 707 C CA . GLU A 1 88 ? 9.595 2.596 1.634 1.00 75.25 88 GLU A CA 1
ATOM 708 C C . GLU A 1 88 ? 8.910 3.676 0.788 1.00 75.25 88 GLU A C 1
ATOM 710 O O . GLU A 1 88 ? 8.648 4.785 1.266 1.00 75.25 88 GLU A O 1
ATOM 715 N N . VAL A 1 89 ? 8.534 3.339 -0.447 1.00 75.81 89 VAL A N 1
ATOM 716 C CA . VAL A 1 89 ? 7.829 4.273 -1.336 1.00 75.81 89 VAL A CA 1
ATOM 717 C C . VAL A 1 89 ? 6.402 4.530 -0.841 1.00 75.81 89 VAL A C 1
ATOM 719 O O . VAL A 1 89 ? 5.928 5.669 -0.862 1.00 75.81 89 VAL A O 1
ATOM 722 N N . GLY A 1 90 ? 5.730 3.486 -0.346 1.00 74.31 90 GLY A N 1
ATOM 723 C CA . GLY A 1 90 ? 4.351 3.522 0.143 1.00 74.31 90 GLY A CA 1
ATOM 724 C C . GLY A 1 90 ? 4.153 4.333 1.418 1.00 74.31 90 GLY A C 1
ATOM 725 O O . GLY A 1 90 ? 3.072 4.887 1.619 1.00 74.31 90 GLY A O 1
ATOM 726 N N . PHE A 1 91 ? 5.184 4.441 2.256 1.00 79.56 91 PHE A N 1
ATOM 727 C CA . PHE A 1 91 ? 5.139 5.137 3.544 1.00 79.56 91 PHE A CA 1
ATOM 728 C C . PHE A 1 91 ? 6.166 6.256 3.673 1.00 79.56 91 PHE A C 1
ATOM 730 O O . PHE A 1 91 ? 6.551 6.606 4.792 1.00 79.56 91 PHE A O 1
ATOM 737 N N . SER A 1 92 ? 6.601 6.833 2.552 1.00 81.81 92 SER A N 1
ATOM 738 C CA . SER A 1 92 ? 7.458 8.015 2.587 1.00 81.81 92 SER A CA 1
ATOM 739 C C . SER A 1 92 ? 6.825 9.126 3.438 1.00 81.81 92 SER A C 1
ATOM 741 O O . SER A 1 92 ? 5.613 9.358 3.400 1.00 81.81 92 SER A O 1
ATOM 743 N N . ASN A 1 93 ? 7.654 9.810 4.233 1.00 83.44 93 ASN A N 1
ATOM 744 C CA . ASN A 1 93 ? 7.180 10.846 5.157 1.00 83.44 93 ASN A CA 1
ATOM 745 C C . ASN A 1 93 ? 6.398 11.947 4.429 1.00 83.44 93 ASN A C 1
ATOM 747 O O . ASN A 1 93 ? 5.379 12.395 4.936 1.00 83.44 93 ASN A O 1
ATOM 751 N N . GLU A 1 94 ? 6.842 12.320 3.228 1.00 84.06 94 GLU A N 1
ATOM 752 C CA . GLU A 1 94 ? 6.189 13.308 2.365 1.00 84.06 94 GLU A CA 1
ATOM 753 C C . GLU A 1 94 ? 4.775 12.873 1.945 1.00 84.06 94 GLU A C 1
ATOM 755 O O . GLU A 1 94 ? 3.833 13.664 2.016 1.00 84.06 94 GLU A O 1
ATOM 760 N N . LEU A 1 95 ? 4.595 11.602 1.564 1.00 85.38 95 LEU A N 1
ATOM 761 C CA . LEU A 1 95 ? 3.284 11.061 1.199 1.00 85.38 95 LEU A CA 1
ATOM 762 C C . LEU A 1 95 ? 2.346 11.074 2.409 1.00 85.38 95 LEU A C 1
ATOM 764 O O . LEU A 1 95 ? 1.212 11.540 2.311 1.00 85.38 95 LEU A O 1
ATOM 768 N N . LEU A 1 96 ? 2.822 10.598 3.562 1.00 86.62 96 LEU A N 1
ATOM 769 C CA . LEU A 1 96 ? 2.028 10.567 4.791 1.00 86.62 96 LEU A CA 1
ATOM 770 C C . LEU A 1 96 ? 1.674 11.977 5.286 1.00 86.62 96 LEU A C 1
ATOM 772 O O . LEU A 1 96 ? 0.552 12.193 5.739 1.00 86.62 96 LEU A O 1
ATOM 776 N N . GLU A 1 97 ? 2.595 12.934 5.177 1.00 86.12 97 GLU A N 1
ATOM 777 C CA . GLU A 1 97 ? 2.360 14.341 5.510 1.00 86.12 97 GLU A CA 1
ATOM 778 C C . GLU A 1 97 ? 1.300 14.947 4.588 1.00 86.12 97 GLU A C 1
ATOM 780 O O . GLU A 1 97 ? 0.333 15.528 5.075 1.00 86.12 97 GLU A O 1
ATOM 785 N N . THR A 1 98 ? 1.402 14.698 3.280 1.00 84.94 98 THR A N 1
ATOM 786 C CA . THR A 1 98 ? 0.410 15.147 2.293 1.00 84.94 98 THR A CA 1
ATOM 787 C C . THR A 1 98 ? -0.981 14.597 2.605 1.00 84.94 98 THR A C 1
ATOM 789 O O . THR A 1 98 ? -1.950 15.347 2.575 1.00 84.94 98 THR A O 1
ATOM 792 N N . ILE A 1 99 ? -1.102 13.313 2.968 1.00 85.25 99 ILE A N 1
ATOM 793 C CA . ILE A 1 99 ? -2.389 12.720 3.373 1.00 85.25 99 ILE A CA 1
ATOM 794 C C . ILE A 1 99 ? -2.949 13.411 4.623 1.00 85.25 99 ILE A C 1
ATOM 796 O O . ILE A 1 99 ? -4.146 13.686 4.681 1.00 85.25 99 ILE A O 1
ATOM 800 N N . ILE A 1 100 ? -2.110 13.677 5.628 1.00 86.19 100 ILE A N 1
ATOM 801 C CA . ILE A 1 100 ? -2.540 14.327 6.876 1.00 86.19 100 ILE A CA 1
ATOM 802 C C . ILE A 1 100 ? -3.022 15.751 6.606 1.00 86.19 100 ILE A C 1
ATOM 804 O O . ILE A 1 100 ? -4.053 16.144 7.151 1.00 86.19 100 ILE A O 1
ATOM 808 N N . THR A 1 101 ? -2.301 16.504 5.775 1.00 86.19 101 THR A N 1
ATOM 809 C CA . THR A 1 101 ? -2.626 17.894 5.449 1.00 86.19 101 THR A CA 1
ATOM 810 C C . THR A 1 101 ? -3.852 18.010 4.545 1.00 86.19 101 THR A C 1
ATOM 812 O O . THR A 1 101 ? -4.745 18.790 4.863 1.00 86.19 101 THR A O 1
ATOM 815 N N . ASP A 1 102 ? -3.943 17.232 3.461 1.00 83.94 102 ASP A N 1
ATOM 816 C CA . ASP A 1 102 ? -5.059 17.330 2.504 1.00 83.94 102 ASP A CA 1
ATOM 817 C C . ASP A 1 102 ? -6.397 16.891 3.109 1.00 83.94 102 ASP A C 1
ATOM 819 O O . ASP A 1 102 ? -7.442 17.435 2.755 1.00 83.94 102 ASP A O 1
ATOM 823 N N . LEU A 1 103 ? -6.376 15.901 4.006 1.00 83.50 103 LEU A N 1
ATOM 824 C CA . LEU A 1 103 ? -7.581 15.376 4.652 1.00 83.50 103 LEU A CA 1
ATOM 825 C C . LEU A 1 103 ? -7.853 16.013 6.026 1.00 83.50 103 LEU A C 1
ATOM 827 O O . LEU A 1 103 ? -8.758 15.559 6.724 1.00 83.50 103 LEU A O 1
ATOM 831 N N . ASP A 1 104 ? -7.061 17.018 6.429 1.00 82.12 104 ASP A N 1
ATOM 832 C CA . ASP A 1 104 ? -7.119 17.680 7.743 1.00 82.12 104 ASP A CA 1
ATOM 833 C C . ASP A 1 104 ? -7.282 16.667 8.896 1.00 82.12 104 ASP A C 1
ATOM 835 O O . ASP A 1 104 ? -8.174 16.750 9.749 1.00 82.12 104 ASP A O 1
ATOM 839 N N . LEU A 1 105 ? -6.456 15.610 8.869 1.00 79.81 105 LEU A N 1
ATOM 840 C CA . LEU A 1 105 ? -6.625 14.480 9.777 1.00 79.81 105 LEU A CA 1
ATOM 841 C C . LEU A 1 105 ? -6.304 14.908 11.201 1.00 79.81 105 LEU A C 1
ATOM 843 O O . LEU A 1 105 ? -5.143 15.065 11.581 1.00 79.81 105 LEU A O 1
ATOM 847 N N . THR A 1 106 ? -7.341 14.983 12.024 1.00 73.50 106 THR A N 1
ATOM 848 C CA . THR A 1 106 ? -7.219 15.283 13.447 1.00 73.50 106 THR A CA 1
ATOM 849 C C . THR A 1 106 ? -7.366 14.031 14.315 1.00 73.50 106 THR A C 1
ATOM 851 O O . THR A 1 106 ? -7.874 12.969 13.919 1.00 73.50 106 THR A O 1
ATOM 854 N N . THR A 1 107 ? -6.829 14.111 15.525 1.00 65.62 107 THR A N 1
ATOM 855 C CA . THR A 1 107 ? -7.077 13.164 16.608 1.00 65.62 107 THR A CA 1
ATOM 856 C C . THR A 1 107 ? -8.412 13.491 17.278 1.00 65.62 107 THR A C 1
ATOM 858 O O . THR A 1 107 ? -8.949 14.588 17.144 1.00 65.62 107 THR A O 1
ATOM 861 N N . GLY A 1 108 ? -8.945 12.560 18.077 1.00 59.12 108 GLY A N 1
ATOM 862 C CA . GLY A 1 108 ? -10.142 12.825 18.887 1.00 59.12 108 GLY A CA 1
ATOM 863 C C . GLY A 1 108 ? -9.987 13.976 19.900 1.00 59.12 108 GLY A C 1
ATOM 864 O O . GLY A 1 108 ? -10.987 14.398 20.471 1.00 59.12 108 GLY A O 1
ATOM 865 N N . SER A 1 109 ? -8.764 14.483 20.120 1.00 57.50 109 SER A N 1
ATOM 866 C CA . SER A 1 109 ? -8.462 15.669 20.935 1.00 57.50 109 SER A CA 1
ATOM 867 C C . SER A 1 109 ? -8.380 16.976 20.131 1.00 57.50 109 SER A C 1
ATOM 869 O O . SER A 1 109 ? -8.161 18.025 20.730 1.00 57.50 109 SER A O 1
ATOM 871 N N . GLY A 1 110 ? -8.572 16.940 18.806 1.00 61.78 110 GLY A N 1
ATOM 872 C CA . GLY A 1 110 ? -8.480 18.113 17.927 1.00 61.78 110 GLY A CA 1
ATOM 873 C C . GLY A 1 110 ? -7.051 18.510 17.542 1.00 61.78 110 GLY A C 1
ATOM 874 O O . GLY A 1 110 ? -6.851 19.577 16.972 1.00 61.78 110 GLY A O 1
ATOM 875 N N . GLU A 1 111 ? -6.055 17.675 17.844 1.00 69.00 111 GLU A N 1
ATOM 876 C CA . GLU A 1 111 ? -4.670 17.879 17.410 1.00 69.00 111 GLU A CA 1
ATOM 877 C C . GLU A 1 111 ? -4.442 17.247 16.033 1.00 69.00 111 GLU A C 1
ATOM 879 O O . GLU A 1 111 ? -5.083 16.253 15.689 1.00 69.00 111 GLU A O 1
ATOM 884 N N . ALA A 1 112 ? -3.505 17.786 15.252 1.00 67.31 112 ALA A N 1
ATOM 885 C CA . ALA A 1 112 ? -3.098 17.166 13.994 1.00 67.31 112 ALA A CA 1
ATOM 886 C C . ALA A 1 112 ? -2.587 15.736 14.245 1.00 67.31 112 ALA A C 1
ATOM 888 O O . ALA A 1 112 ? -1.813 15.476 15.174 1.00 67.31 112 ALA A O 1
ATOM 889 N N . ARG A 1 113 ? -3.036 14.780 13.428 1.00 77.62 113 ARG A N 1
ATOM 890 C CA . ARG A 1 113 ? -2.623 13.379 13.529 1.00 77.62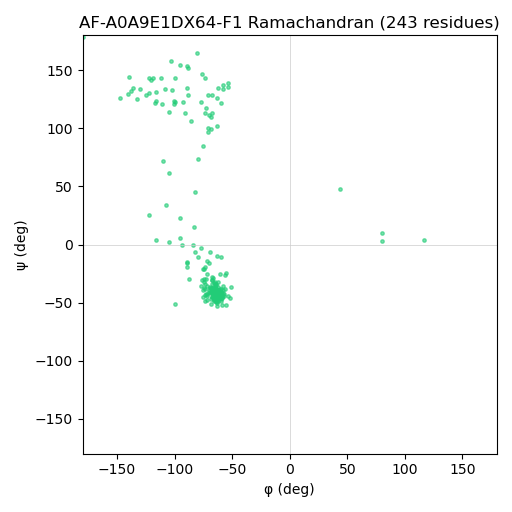 113 ARG A CA 1
ATOM 891 C C . ARG A 1 113 ? -1.118 13.269 13.280 1.00 77.62 113 ARG A C 1
ATOM 893 O O . ARG A 1 113 ? -0.595 13.836 12.332 1.00 77.62 113 ARG A O 1
ATOM 900 N N . SER A 1 114 ? -0.416 12.507 14.118 1.00 81.44 114 SER A N 1
ATOM 901 C CA . SER A 1 114 ? 1.020 12.284 13.932 1.00 81.44 114 SER A CA 1
ATOM 902 C C . SER A 1 114 ? 1.306 11.278 12.810 1.00 81.44 114 SER A C 1
ATOM 904 O O . SER A 1 114 ? 0.582 10.291 12.652 1.00 81.44 114 SER A O 1
ATOM 906 N N . LEU A 1 115 ? 2.417 11.484 12.091 1.00 83.69 115 LEU A N 1
ATOM 907 C CA . LEU A 1 115 ? 2.906 10.591 11.028 1.00 83.69 115 LEU A CA 1
ATOM 908 C C . LEU A 1 115 ? 3.010 9.133 11.495 1.00 83.69 115 LEU A C 1
ATOM 910 O O . LEU A 1 115 ? 2.506 8.226 10.840 1.00 83.69 115 LEU A O 1
ATOM 914 N N . ASN A 1 116 ? 3.586 8.909 12.679 1.00 84.44 116 ASN A N 1
ATOM 915 C CA . ASN A 1 116 ? 3.755 7.565 13.239 1.00 84.44 116 ASN A CA 1
ATOM 916 C C . ASN A 1 116 ? 2.418 6.877 13.544 1.00 84.44 116 ASN A C 1
ATOM 918 O O . ASN A 1 116 ? 2.307 5.661 13.413 1.00 84.44 116 ASN A O 1
ATOM 922 N N . SER A 1 117 ? 1.399 7.639 13.952 1.00 82.88 117 SER A N 1
ATOM 923 C CA . SER A 1 117 ? 0.063 7.088 14.194 1.00 82.88 117 SER A CA 1
ATOM 924 C C . SER A 1 117 ? -0.567 6.597 12.893 1.00 82.88 117 SER A C 1
ATOM 926 O O . SER A 1 117 ? -1.113 5.496 12.859 1.00 82.88 117 SER A O 1
ATOM 928 N N . LEU A 1 118 ? -0.428 7.375 11.814 1.00 85.00 118 LEU A N 1
ATOM 929 C CA . LEU A 1 118 ? -0.906 6.991 10.488 1.00 85.00 118 LEU A CA 1
ATOM 930 C C . LEU A 1 118 ? -0.121 5.792 9.931 1.00 85.00 118 LEU A C 1
ATOM 932 O O . LEU A 1 118 ? -0.734 4.818 9.504 1.00 85.00 118 LEU A O 1
ATOM 936 N N . ARG A 1 119 ? 1.215 5.799 10.034 1.00 86.56 119 ARG A N 1
ATOM 937 C CA . ARG A 1 119 ? 2.075 4.685 9.595 1.00 86.56 119 ARG A CA 1
ATOM 938 C C . ARG A 1 119 ? 1.704 3.370 10.277 1.00 86.56 119 ARG A C 1
ATOM 940 O O . ARG A 1 119 ? 1.561 2.358 9.612 1.00 86.56 119 ARG A O 1
ATOM 947 N N . ASN A 1 120 ? 1.468 3.389 11.588 1.00 86.94 120 ASN A N 1
ATOM 948 C CA . ASN A 1 120 ? 1.090 2.189 12.343 1.00 86.94 120 ASN A CA 1
ATOM 949 C C . ASN A 1 120 ? -0.328 1.675 12.029 1.00 86.94 120 ASN A C 1
ATOM 951 O O . ASN A 1 120 ? -0.675 0.557 12.411 1.00 86.94 120 ASN A O 1
ATOM 955 N N . GLN A 1 121 ? -1.170 2.491 11.394 1.00 85.94 121 GLN A N 1
ATOM 956 C CA . GLN A 1 121 ? -2.521 2.110 10.976 1.00 85.94 121 GLN A CA 1
ATOM 957 C C . GLN A 1 121 ? -2.556 1.492 9.581 1.00 85.94 121 GLN A C 1
ATOM 959 O O . GLN A 1 121 ? -3.574 0.888 9.227 1.00 85.94 121 GLN A O 1
ATOM 964 N N . MET A 1 122 ? -1.480 1.655 8.816 1.00 86.38 122 MET A N 1
ATOM 965 C CA . MET A 1 122 ? -1.371 1.262 7.424 1.00 86.38 122 MET A CA 1
ATOM 966 C C . MET A 1 122 ? -0.382 0.101 7.279 1.00 86.38 122 MET A C 1
ATOM 968 O O . MET A 1 122 ? 0.628 0.034 7.970 1.00 86.38 122 MET A O 1
ATOM 972 N N . SER A 1 123 ? -0.666 -0.828 6.375 1.00 86.81 123 SER A N 1
ATOM 973 C CA . SER A 1 123 ? 0.241 -1.920 6.022 1.00 86.81 123 SER A CA 1
ATOM 974 C C . SER A 1 123 ? 0.171 -2.157 4.523 1.00 86.81 123 SER A C 1
ATOM 976 O O . SER A 1 123 ? -0.924 -2.259 3.971 1.00 86.81 123 SER A O 1
ATOM 978 N N . VAL A 1 124 ? 1.332 -2.206 3.874 1.00 84.81 124 VAL A N 1
ATOM 979 C CA . VAL A 1 124 ? 1.455 -2.454 2.438 1.00 84.81 124 VAL A CA 1
ATOM 980 C C . VAL A 1 124 ? 2.029 -3.852 2.233 1.00 84.81 124 VAL A C 1
ATOM 982 O O . VAL A 1 124 ? 2.980 -4.236 2.906 1.00 84.81 124 VAL A O 1
ATOM 985 N N . SER A 1 125 ? 1.440 -4.631 1.329 1.00 81.06 125 SER A N 1
ATOM 986 C CA . SER A 1 125 ? 1.941 -5.958 0.958 1.00 81.06 125 SER A CA 1
ATOM 987 C C . SER A 1 125 ? 1.827 -6.193 -0.543 1.00 81.06 125 SER A C 1
ATOM 989 O O . SER A 1 125 ? 0.878 -5.740 -1.180 1.00 81.06 125 SER A O 1
ATOM 991 N N . LEU A 1 126 ? 2.803 -6.897 -1.115 1.00 78.94 126 LEU A N 1
ATOM 992 C CA . LEU A 1 126 ? 2.804 -7.290 -2.521 1.00 78.94 126 LEU A CA 1
ATOM 993 C C . LEU A 1 126 ? 2.346 -8.744 -2.649 1.00 78.94 126 LEU A C 1
ATOM 995 O O . LEU A 1 126 ? 2.966 -9.652 -2.098 1.00 78.94 126 LEU A O 1
ATOM 999 N N . ALA A 1 127 ? 1.289 -8.963 -3.420 1.00 75.56 127 ALA A N 1
ATOM 1000 C CA . ALA A 1 127 ? 0.830 -10.280 -3.821 1.00 75.56 127 ALA A CA 1
ATOM 1001 C C . ALA A 1 127 ? 1.299 -10.577 -5.249 1.00 75.56 127 ALA A C 1
ATOM 1003 O O . ALA A 1 127 ? 0.986 -9.846 -6.193 1.00 75.56 127 ALA A O 1
ATOM 1004 N N . LEU A 1 128 ? 2.062 -11.658 -5.406 1.00 73.56 128 LEU A N 1
ATOM 1005 C CA . LEU A 1 128 ? 2.558 -12.114 -6.702 1.00 73.56 128 LEU A CA 1
ATOM 1006 C C . LEU A 1 128 ? 1.562 -13.077 -7.374 1.00 73.56 128 LEU A C 1
ATOM 1008 O O . LEU A 1 128 ? 0.821 -13.775 -6.670 1.00 73.56 128 LEU A O 1
ATOM 1012 N N . PRO A 1 129 ? 1.564 -13.165 -8.717 1.00 66.00 129 PRO A N 1
ATOM 1013 C CA . PRO A 1 129 ? 0.765 -14.144 -9.451 1.00 66.00 129 PRO A CA 1
ATOM 1014 C C . PRO A 1 129 ? 1.025 -15.573 -8.963 1.00 66.00 129 PRO A C 1
ATOM 1016 O O . PRO A 1 129 ? 2.173 -15.963 -8.748 1.00 66.00 129 PRO A O 1
ATOM 1019 N N . GLY A 1 130 ? -0.038 -16.357 -8.778 1.00 62.00 130 GLY A N 1
ATOM 1020 C CA . GLY A 1 130 ? 0.056 -17.731 -8.271 1.00 62.00 130 GLY A CA 1
ATOM 1021 C C . GLY A 1 130 ? 0.216 -17.856 -6.750 1.00 62.00 130 GLY A C 1
ATOM 1022 O O . GLY A 1 130 ? 0.326 -18.974 -6.244 1.00 62.00 130 GLY A O 1
ATOM 1023 N N . SER A 1 131 ? 0.198 -16.744 -6.005 1.00 62.69 131 SER A N 1
ATOM 1024 C CA . SER A 1 131 ? -0.011 -16.779 -4.554 1.00 62.69 131 SER A CA 1
ATOM 1025 C C . SER A 1 131 ? -1.477 -17.092 -4.233 1.00 62.69 131 SER A C 1
ATOM 1027 O O . SER A 1 131 ? -2.392 -16.668 -4.933 1.00 62.69 131 SER A O 1
ATOM 1029 N N . SER A 1 132 ? -1.718 -17.857 -3.168 1.00 57.72 132 SER A N 1
ATOM 1030 C CA . SER A 1 132 ? -3.048 -18.377 -2.808 1.00 57.72 132 SER A CA 1
ATOM 1031 C C . SER A 1 132 ? -4.100 -17.312 -2.463 1.00 57.72 132 SER A C 1
ATOM 1033 O O . SER A 1 132 ? -5.273 -17.656 -2.342 1.00 57.72 132 SER A O 1
ATOM 1035 N N . ASP A 1 133 ? -3.701 -16.046 -2.309 1.00 59.81 133 ASP A N 1
ATOM 1036 C CA . ASP A 1 133 ? -4.584 -14.954 -1.892 1.00 59.81 133 ASP A CA 1
ATOM 1037 C C . ASP A 1 133 ? -5.289 -14.234 -3.056 1.00 59.81 133 ASP A C 1
ATOM 1039 O O . ASP A 1 133 ? -6.308 -13.580 -2.819 1.00 59.81 133 ASP A O 1
ATOM 1043 N N . ILE A 1 134 ? -4.808 -14.343 -4.307 1.00 61.62 134 ILE A N 1
ATOM 1044 C CA . ILE A 1 134 ? -5.427 -13.659 -5.458 1.00 61.62 134 ILE A CA 1
ATOM 1045 C C . ILE A 1 134 ? -5.294 -14.471 -6.753 1.00 61.62 134 ILE A C 1
ATOM 1047 O O . ILE A 1 134 ? -4.192 -14.784 -7.199 1.00 61.62 134 ILE A O 1
ATOM 1051 N N . ASP A 1 135 ? -6.430 -14.715 -7.411 1.00 65.19 135 ASP A N 1
ATOM 1052 C CA . ASP A 1 135 ? -6.507 -15.264 -8.771 1.00 65.19 135 ASP A CA 1
ATOM 1053 C C . ASP A 1 135 ? -6.247 -14.154 -9.804 1.00 65.19 135 ASP A C 1
ATOM 1055 O O . ASP A 1 135 ? -7.157 -13.583 -10.406 1.00 65.19 135 ASP A O 1
ATOM 1059 N N . THR A 1 136 ? -4.987 -13.743 -9.903 1.00 65.81 136 THR A N 1
ATOM 1060 C CA . THR A 1 136 ? -4.521 -12.710 -10.830 1.00 65.81 136 THR A CA 1
ATOM 1061 C C . THR A 1 136 ? -3.230 -13.163 -11.489 1.00 65.81 136 THR A C 1
ATOM 1063 O O . THR A 1 136 ? -2.291 -13.601 -10.825 1.00 65.81 136 THR A O 1
ATOM 1066 N N . ASP A 1 137 ? -3.154 -12.974 -12.802 1.00 69.62 137 ASP A N 1
ATOM 1067 C CA . ASP A 1 137 ? -1.924 -13.185 -13.567 1.00 69.62 137 ASP A CA 1
ATOM 1068 C C . ASP A 1 137 ? -0.927 -12.021 -13.401 1.00 69.62 137 ASP A C 1
ATOM 1070 O O . ASP A 1 137 ? 0.173 -12.052 -13.951 1.00 69.62 137 ASP A O 1
ATOM 1074 N N . LYS A 1 138 ? -1.299 -10.968 -12.657 1.00 70.75 138 LYS A N 1
ATOM 1075 C CA . LYS A 1 138 ? -0.502 -9.744 -12.473 1.00 70.75 138 LYS A CA 1
ATOM 1076 C C . LYS A 1 138 ? -0.206 -9.457 -10.999 1.00 70.75 138 LYS A C 1
ATOM 1078 O O . LYS A 1 138 ? -1.105 -9.652 -10.185 1.00 70.75 138 LYS A O 1
ATOM 1083 N N . PRO A 1 139 ? 0.988 -8.940 -10.651 1.00 72.69 139 PRO A N 1
ATOM 1084 C CA . PRO A 1 139 ? 1.292 -8.501 -9.292 1.00 72.69 139 PRO A CA 1
ATOM 1085 C C . PRO A 1 139 ? 0.315 -7.424 -8.801 1.00 72.69 139 PRO A C 1
ATOM 1087 O O . PRO A 1 139 ? -0.009 -6.481 -9.534 1.00 72.69 139 PRO A O 1
ATOM 1090 N N . VAL A 1 140 ? -0.130 -7.556 -7.552 1.00 78.56 140 VAL A N 1
ATOM 1091 C CA . VAL A 1 140 ? -1.075 -6.638 -6.904 1.00 78.56 140 VAL A CA 1
ATOM 1092 C C . VAL A 1 140 ? -0.479 -6.118 -5.609 1.00 78.56 140 VAL A C 1
ATOM 1094 O O . VAL A 1 140 ? -0.050 -6.887 -4.754 1.00 78.56 140 VAL A O 1
ATOM 1097 N N . LEU A 1 141 ? -0.490 -4.800 -5.450 1.00 81.25 141 LEU A N 1
ATOM 1098 C CA . LEU A 1 141 ? -0.119 -4.127 -4.217 1.00 81.25 141 LEU A CA 1
ATOM 1099 C C . LEU A 1 141 ? -1.369 -3.901 -3.365 1.00 81.25 141 LEU A C 1
ATOM 1101 O O . LEU A 1 141 ? -2.323 -3.259 -3.807 1.00 81.25 141 LEU A O 1
ATOM 1105 N N . HIS A 1 142 ? -1.365 -4.411 -2.142 1.00 85.12 142 HIS A N 1
ATOM 1106 C CA . HIS A 1 142 ? -2.420 -4.205 -1.164 1.00 85.12 142 HIS A CA 1
ATOM 1107 C C . HIS A 1 142 ? -2.012 -3.176 -0.130 1.00 85.12 142 HIS A C 1
ATOM 1109 O O . HIS A 1 142 ? -0.948 -3.292 0.468 1.00 85.12 142 HIS A O 1
ATOM 1115 N N . LEU A 1 143 ? -2.913 -2.240 0.142 1.00 85.75 143 LEU A N 1
ATOM 1116 C CA . LEU A 1 143 ? -2.873 -1.389 1.318 1.00 85.75 143 LEU A CA 1
ATOM 1117 C C . LEU A 1 143 ? -4.027 -1.775 2.239 1.00 85.75 143 LEU A C 1
ATOM 1119 O O . LEU A 1 143 ? -5.191 -1.645 1.860 1.00 85.75 143 LEU A O 1
ATOM 1123 N N . ASP A 1 144 ? -3.713 -2.169 3.467 1.00 87.69 144 ASP A N 1
ATOM 1124 C CA . ASP A 1 144 ? -4.674 -2.304 4.556 1.00 87.69 144 ASP A CA 1
ATOM 1125 C C . ASP A 1 144 ? -4.582 -1.082 5.483 1.00 87.69 144 ASP A C 1
ATOM 1127 O O . ASP A 1 144 ? -3.522 -0.791 6.031 1.00 87.69 144 ASP A O 1
ATOM 1131 N N . VAL A 1 145 ? -5.703 -0.383 5.691 1.00 86.81 145 VAL A N 1
ATOM 1132 C CA . VAL A 1 145 ? -5.823 0.767 6.606 1.00 86.81 145 VAL A CA 1
ATOM 1133 C C . VAL A 1 145 ? -6.799 0.430 7.723 1.00 86.81 145 VAL A C 1
ATOM 1135 O O . VAL A 1 145 ? -7.910 -0.040 7.467 1.00 86.81 145 VAL A O 1
ATOM 1138 N N . THR A 1 146 ? -6.413 0.690 8.972 1.00 86.88 146 THR A N 1
ATOM 1139 C CA . THR A 1 146 ? -7.247 0.442 10.155 1.00 86.88 146 THR A CA 1
ATOM 1140 C C . THR A 1 146 ? -7.559 1.720 10.927 1.00 86.88 146 THR A C 1
ATOM 1142 O O . THR A 1 146 ? -6.725 2.609 11.050 1.00 86.88 146 THR A O 1
ATOM 1145 N N . GLY A 1 147 ? -8.769 1.832 11.476 1.00 84.12 147 GLY A N 1
ATOM 1146 C CA . GLY A 1 147 ? -9.164 3.038 12.207 1.00 84.12 147 GLY A CA 1
ATOM 1147 C C . GLY A 1 147 ? -10.577 3.001 12.777 1.00 84.12 147 GLY A C 1
ATOM 1148 O O . GLY A 1 147 ? -11.307 2.026 12.616 1.00 84.12 147 GLY A O 1
ATOM 1149 N N . SER A 1 148 ? -10.954 4.074 13.472 1.00 77.00 148 SER A N 1
ATOM 1150 C CA . SER A 1 148 ? -12.212 4.147 14.232 1.00 77.00 148 SER A CA 1
ATOM 1151 C C . SER A 1 148 ? -13.413 4.656 13.428 1.00 77.00 148 SER A C 1
ATOM 1153 O O . SER A 1 148 ? -14.548 4.468 13.857 1.00 77.00 148 SER A O 1
ATOM 1155 N N . SER A 1 149 ? -13.192 5.285 12.269 1.00 79.88 149 SER A N 1
ATOM 1156 C CA . SER A 1 149 ? -14.251 5.756 11.367 1.00 79.88 149 SER A CA 1
ATOM 1157 C C . SER A 1 149 ? -14.087 5.130 9.988 1.00 79.88 149 SER A C 1
ATOM 1159 O O . SER A 1 149 ? -12.998 5.166 9.419 1.00 79.88 149 SER A O 1
ATOM 1161 N N . ARG A 1 150 ? -15.179 4.564 9.456 1.00 78.50 150 ARG A N 1
ATOM 1162 C CA . ARG A 1 150 ? -15.230 3.941 8.123 1.00 78.50 150 ARG A CA 1
ATOM 1163 C C . ARG A 1 150 ? -14.935 4.945 7.007 1.00 78.50 150 ARG A C 1
ATOM 1165 O O . ARG A 1 150 ? -14.279 4.583 6.038 1.00 78.50 150 ARG A O 1
ATOM 1172 N N . GLU A 1 151 ? -15.439 6.166 7.140 1.00 78.25 151 GLU A N 1
ATOM 1173 C CA . GLU A 1 151 ? -15.287 7.217 6.132 1.00 78.25 151 GLU A CA 1
ATOM 1174 C C . GLU A 1 151 ? -13.827 7.664 6.048 1.00 78.25 151 GLU A C 1
ATOM 1176 O O . GLU A 1 151 ? -13.205 7.521 5.000 1.00 78.25 151 GLU A O 1
ATOM 1181 N N . SER A 1 152 ? -13.221 8.001 7.192 1.00 81.75 152 SER A N 1
ATOM 1182 C CA . SER A 1 152 ? -11.830 8.464 7.225 1.00 81.75 152 SER A CA 1
ATOM 1183 C C . SER A 1 152 ? -10.835 7.428 6.700 1.00 81.75 152 SER A C 1
ATOM 1185 O O . SER A 1 152 ? -9.890 7.773 6.004 1.00 81.75 152 SER A O 1
ATOM 1187 N N . ILE A 1 153 ? -11.012 6.139 7.028 1.00 82.00 153 ILE A N 1
ATOM 1188 C CA . ILE A 1 153 ? -10.069 5.106 6.560 1.00 82.00 153 ILE A CA 1
ATOM 1189 C C . ILE A 1 153 ? -10.210 4.826 5.065 1.00 82.00 153 ILE A C 1
ATOM 1191 O O . ILE A 1 153 ? -9.259 4.356 4.448 1.00 82.00 153 ILE A O 1
ATOM 1195 N N . LYS A 1 154 ? -11.390 5.085 4.490 1.00 81.69 154 LYS A N 1
ATOM 1196 C CA . LYS A 1 154 ? -11.609 4.971 3.053 1.00 81.69 154 LYS A CA 1
ATOM 1197 C C . LYS A 1 154 ? -10.928 6.129 2.331 1.00 81.69 154 LYS A C 1
ATOM 1199 O O . LYS A 1 154 ? -10.162 5.876 1.415 1.00 81.69 154 LYS A O 1
ATOM 1204 N N . GLU A 1 155 ? -11.131 7.356 2.798 1.00 80.81 155 GLU A N 1
ATOM 1205 C CA . GLU A 1 155 ? -10.489 8.545 2.224 1.00 80.81 155 GLU A CA 1
ATOM 1206 C C . GLU A 1 155 ? -8.961 8.461 2.280 1.00 80.81 155 GLU A C 1
ATOM 1208 O O . GLU A 1 155 ? -8.295 8.763 1.296 1.00 80.81 155 GLU A O 1
ATOM 1213 N N . ILE A 1 156 ? -8.401 7.963 3.389 1.00 85.31 156 ILE A N 1
ATOM 1214 C CA . ILE A 1 156 ? -6.958 7.703 3.509 1.00 85.31 156 ILE A CA 1
ATOM 1215 C C . ILE A 1 156 ? -6.491 6.692 2.457 1.00 85.31 156 ILE A C 1
ATOM 1217 O O . ILE A 1 156 ? -5.462 6.909 1.822 1.00 85.31 156 ILE A O 1
ATOM 1221 N N . ALA A 1 157 ? -7.220 5.588 2.278 1.00 84.50 157 ALA A N 1
ATOM 1222 C CA . ALA A 1 157 ? -6.844 4.543 1.331 1.00 84.50 157 ALA A CA 1
ATOM 1223 C C . ALA A 1 157 ? -6.948 5.018 -0.130 1.00 84.50 157 ALA A C 1
ATOM 1225 O O . ALA A 1 157 ? -6.047 4.745 -0.923 1.00 84.50 157 ALA A O 1
ATOM 1226 N N . ASP A 1 158 ? -8.007 5.761 -0.460 1.00 84.25 158 ASP A N 1
ATOM 1227 C CA . ASP A 1 158 ? -8.226 6.345 -1.785 1.00 84.25 158 ASP A CA 1
ATOM 1228 C C . ASP A 1 158 ? -7.120 7.371 -2.099 1.00 84.25 158 ASP A C 1
ATOM 1230 O O . ASP A 1 158 ? -6.441 7.265 -3.122 1.00 84.25 158 ASP A O 1
ATOM 1234 N N . LYS A 1 159 ? -6.850 8.299 -1.169 1.00 84.62 159 LYS A N 1
ATOM 1235 C CA . LYS A 1 159 ? -5.814 9.330 -1.325 1.00 84.62 159 LYS A CA 1
ATOM 1236 C C . LYS A 1 159 ? -4.407 8.743 -1.406 1.00 84.62 159 LYS A C 1
ATOM 1238 O O . LYS A 1 159 ? -3.591 9.203 -2.203 1.00 84.62 159 LYS A O 1
ATOM 1243 N N . TRP A 1 160 ? -4.120 7.715 -0.606 1.00 87.88 160 TRP A N 1
ATOM 1244 C CA . TRP A 1 160 ? -2.865 6.977 -0.706 1.00 87.88 160 TRP A CA 1
ATOM 1245 C C . TRP A 1 160 ? -2.694 6.370 -2.097 1.00 87.88 160 TRP A C 1
ATOM 1247 O O . TRP A 1 160 ? -1.623 6.509 -2.675 1.00 87.88 160 TRP A O 1
ATOM 1257 N N . GLY A 1 161 ? -3.738 5.751 -2.657 1.00 82.06 161 GLY A N 1
ATOM 1258 C CA . GLY A 1 161 ? -3.676 5.138 -3.984 1.00 82.06 161 GLY A CA 1
ATOM 1259 C C . GLY A 1 161 ? -3.322 6.142 -5.082 1.00 82.06 161 GLY A C 1
ATOM 1260 O O . GLY A 1 161 ? -2.488 5.847 -5.937 1.00 82.06 161 GLY A O 1
ATOM 1261 N N . GLU A 1 162 ? -3.902 7.343 -5.025 1.00 83.19 162 GLU A N 1
ATOM 1262 C CA . GLU A 1 162 ? -3.604 8.438 -5.956 1.00 83.19 162 GLU A CA 1
ATOM 1263 C C . GLU A 1 162 ?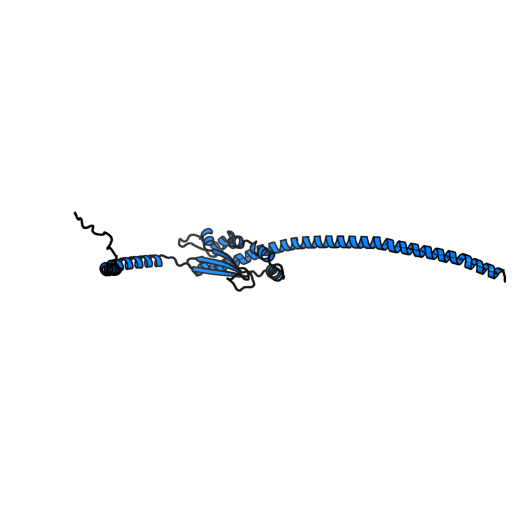 -2.146 8.908 -5.852 1.00 83.19 162 GLU A C 1
ATOM 1265 O O . GLU A 1 162 ? -1.424 8.932 -6.853 1.00 83.19 162 GLU A O 1
ATOM 1270 N N . LEU A 1 163 ? -1.696 9.242 -4.637 1.00 83.44 163 LEU A N 1
ATOM 1271 C CA . LEU A 1 163 ? -0.341 9.750 -4.393 1.00 83.44 163 LEU A CA 1
ATOM 1272 C C . LEU A 1 163 ? 0.725 8.695 -4.693 1.00 83.44 163 LEU A C 1
ATOM 1274 O O . LEU A 1 163 ? 1.764 8.997 -5.283 1.00 83.44 163 LEU A O 1
ATOM 1278 N N . TYR A 1 164 ? 0.452 7.447 -4.318 1.00 83.00 164 TYR A N 1
ATOM 1279 C CA . TYR A 1 164 ? 1.336 6.326 -4.581 1.00 83.00 164 TYR A CA 1
ATOM 1280 C C . TYR A 1 164 ? 1.511 6.097 -6.079 1.00 83.00 164 TYR A C 1
ATOM 1282 O O . TYR A 1 164 ? 2.639 5.960 -6.546 1.00 83.00 164 TYR A O 1
ATOM 1290 N N . LEU A 1 165 ? 0.417 6.095 -6.850 1.00 79.19 165 LEU A N 1
ATOM 1291 C CA . LEU A 1 165 ? 0.475 5.902 -8.297 1.00 79.19 165 LEU A CA 1
ATOM 1292 C C . LEU A 1 165 ? 1.297 7.002 -8.976 1.00 79.19 165 LEU A C 1
ATOM 1294 O O . LEU A 1 165 ? 2.135 6.701 -9.828 1.00 79.19 165 LEU A O 1
ATOM 1298 N N . GLN A 1 166 ? 1.092 8.258 -8.573 1.00 78.31 166 GLN A N 1
ATOM 1299 C CA . GLN A 1 166 ? 1.863 9.387 -9.085 1.00 78.31 166 GLN A CA 1
ATOM 1300 C C . GLN A 1 166 ? 3.362 9.192 -8.814 1.00 78.31 166 GLN A C 1
ATOM 1302 O O . GLN A 1 166 ? 4.166 9.200 -9.747 1.00 78.31 166 GLN A O 1
ATOM 1307 N N . ARG A 1 167 ? 3.734 8.915 -7.561 1.00 76.38 167 ARG A N 1
ATOM 1308 C CA . ARG A 1 167 ? 5.129 8.735 -7.137 1.00 76.38 167 ARG A CA 1
ATOM 1309 C C . ARG A 1 167 ? 5.797 7.531 -7.797 1.00 76.38 167 ARG A C 1
ATOM 1311 O O . ARG A 1 167 ? 6.906 7.637 -8.318 1.00 76.38 167 ARG A O 1
ATOM 1318 N N . ALA A 1 168 ? 5.118 6.388 -7.793 1.00 72.94 168 ALA A N 1
ATOM 1319 C CA . ALA A 1 168 ? 5.613 5.166 -8.405 1.00 72.94 168 ALA A CA 1
ATOM 1320 C C . ALA A 1 168 ? 5.845 5.370 -9.906 1.00 72.94 168 ALA A C 1
ATOM 1322 O O . ALA A 1 168 ? 6.851 4.905 -10.428 1.00 72.94 168 ALA A O 1
ATOM 1323 N N . SER A 1 169 ? 4.975 6.116 -10.596 1.00 70.12 169 SER A N 1
ATOM 1324 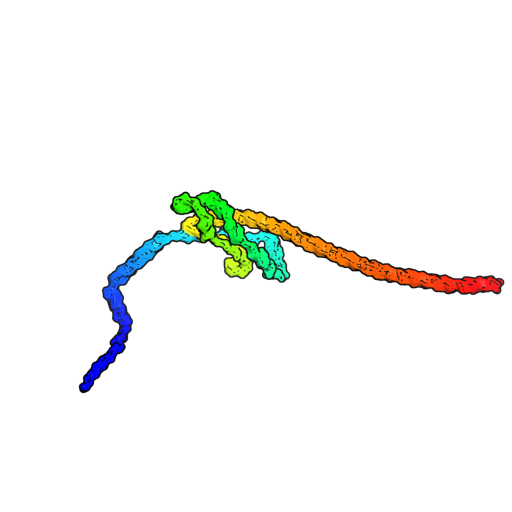C CA . SER A 1 169 ? 5.164 6.414 -12.018 1.00 70.12 169 SER A CA 1
ATOM 1325 C C . SER A 1 169 ? 6.411 7.262 -12.295 1.00 70.12 169 SER A C 1
ATOM 1327 O O . SER A 1 169 ? 7.114 6.983 -13.265 1.00 70.12 169 SER A O 1
ATOM 1329 N N . GLU A 1 170 ? 6.734 8.235 -11.437 1.00 70.81 170 GLU A N 1
ATOM 1330 C CA . GLU A 1 170 ? 7.941 9.066 -11.554 1.00 70.81 170 GLU A CA 1
ATOM 1331 C C . GLU A 1 170 ? 9.213 8.237 -11.355 1.00 70.81 170 GLU A C 1
ATOM 1333 O O . GLU A 1 170 ? 10.127 8.290 -12.182 1.00 70.81 170 GLU A O 1
ATOM 1338 N N . ILE A 1 171 ? 9.251 7.435 -10.285 1.00 69.12 171 ILE A N 1
ATOM 1339 C CA . ILE A 1 171 ? 10.401 6.583 -9.958 1.00 69.12 171 ILE A CA 1
ATOM 1340 C C . ILE A 1 171 ? 10.611 5.552 -11.065 1.00 69.12 171 ILE A C 1
ATOM 1342 O O . ILE A 1 171 ? 11.708 5.447 -11.611 1.00 69.12 171 ILE A O 1
ATOM 1346 N N . LEU A 1 172 ? 9.548 4.840 -11.447 1.00 64.31 172 LEU A N 1
ATOM 1347 C CA . LEU A 1 172 ? 9.626 3.804 -12.468 1.00 64.31 172 LEU A CA 1
ATOM 1348 C C . LEU A 1 172 ? 10.009 4.388 -13.830 1.00 64.31 172 LEU A C 1
ATOM 1350 O O . LEU A 1 172 ? 10.839 3.793 -14.506 1.00 64.31 172 LEU A O 1
ATOM 1354 N N . SER A 1 173 ? 9.488 5.555 -14.223 1.00 61.38 173 SER A N 1
ATOM 1355 C CA . SER A 1 173 ? 9.865 6.195 -15.496 1.00 61.38 173 SER A CA 1
ATOM 1356 C C . SER A 1 173 ? 11.344 6.591 -15.529 1.00 61.38 173 SER A C 1
ATOM 1358 O O . SER A 1 173 ? 12.017 6.332 -16.526 1.00 61.38 173 SER A O 1
ATOM 1360 N N . GLY A 1 174 ? 11.869 7.152 -14.434 1.00 61.16 174 GLY A N 1
ATOM 1361 C CA . GLY A 1 174 ? 13.292 7.486 -14.324 1.00 61.16 174 GLY A CA 1
ATOM 1362 C C . GLY A 1 174 ? 14.205 6.254 -14.290 1.00 61.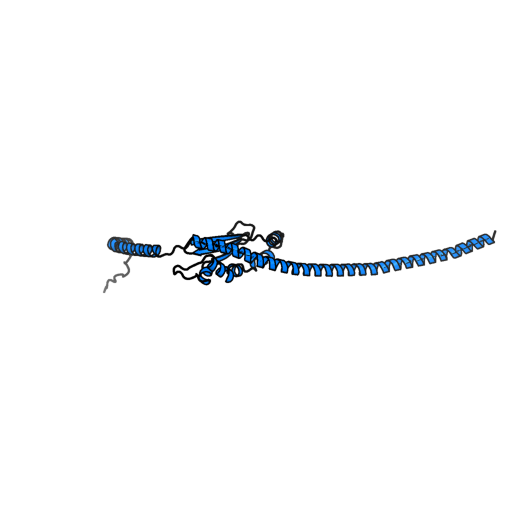16 174 GLY A C 1
ATOM 1363 O O . GLY A 1 174 ? 15.334 6.304 -14.772 1.00 61.16 174 GLY A O 1
ATOM 1364 N N . GLU A 1 175 ? 13.723 5.134 -13.752 1.00 55.22 175 GLU A N 1
ATOM 1365 C CA . GLU A 1 175 ? 14.427 3.848 -13.764 1.00 55.22 175 GLU A CA 1
ATOM 1366 C C . GLU A 1 175 ? 14.441 3.222 -15.172 1.00 55.22 175 GLU A C 1
ATOM 1368 O O . GLU A 1 175 ? 15.481 2.752 -15.631 1.00 55.22 175 GLU A O 1
ATOM 1373 N N . VAL A 1 176 ? 13.312 3.266 -15.896 1.00 50.97 176 VAL A N 1
ATOM 1374 C CA . VAL A 1 176 ? 13.189 2.775 -17.284 1.00 50.97 176 VAL A CA 1
ATOM 1375 C C . VAL A 1 176 ? 14.185 3.477 -18.210 1.00 50.97 176 VAL A C 1
ATOM 1377 O O . VAL A 1 176 ? 14.782 2.828 -19.069 1.00 50.97 176 VAL A O 1
ATOM 1380 N N . GLU A 1 177 ? 14.400 4.780 -18.029 1.00 50.97 177 GLU A N 1
ATOM 1381 C CA . GLU A 1 177 ? 15.362 5.559 -18.815 1.00 50.97 177 GLU A CA 1
ATOM 1382 C C . GLU A 1 177 ? 16.812 5.109 -18.557 1.00 50.97 177 GLU A C 1
ATOM 1384 O O . GLU A 1 177 ? 17.548 4.837 -19.507 1.00 50.97 177 GLU A O 1
ATOM 1389 N N . ARG A 1 178 ? 17.188 4.883 -17.290 1.00 50.88 178 ARG A N 1
ATOM 1390 C CA . ARG A 1 178 ? 18.506 4.327 -16.920 1.00 50.88 178 ARG A CA 1
ATOM 1391 C C . ARG A 1 178 ? 18.724 2.910 -17.456 1.00 50.88 178 ARG A C 1
ATOM 1393 O O . ARG A 1 178 ? 19.817 2.584 -17.919 1.00 50.88 178 ARG A O 1
ATOM 1400 N N . TYR A 1 179 ? 17.691 2.067 -17.444 1.00 47.69 179 TYR A N 1
ATOM 1401 C CA . TYR A 1 179 ? 17.766 0.731 -18.043 1.00 47.69 179 TYR A CA 1
ATOM 1402 C C . TYR A 1 179 ? 17.910 0.783 -19.563 1.00 47.69 179 TYR A C 1
ATOM 1404 O O . TYR A 1 179 ? 18.656 -0.015 -20.131 1.00 47.69 179 TYR A O 1
ATOM 1412 N N . HIS A 1 180 ? 17.247 1.729 -20.229 1.00 41.84 180 HIS A N 1
ATOM 1413 C CA . HIS A 1 180 ? 17.443 1.959 -21.657 1.00 41.84 180 HIS A CA 1
ATOM 1414 C C . HIS A 1 180 ? 18.885 2.361 -21.981 1.00 41.84 180 HIS A C 1
ATOM 1416 O O . HIS A 1 180 ? 19.430 1.859 -22.964 1.00 41.84 180 HIS A O 1
ATOM 1422 N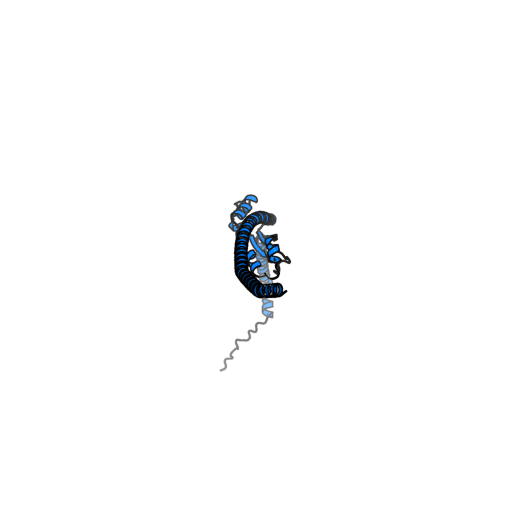 N . GLU A 1 181 ? 19.521 3.198 -21.158 1.00 51.81 181 GLU A N 1
ATOM 1423 C CA . GLU A 1 181 ? 20.934 3.561 -21.317 1.00 51.81 181 GLU A CA 1
ATOM 1424 C C . GLU A 1 181 ? 21.866 2.359 -21.115 1.00 51.81 181 GLU A C 1
ATOM 1426 O O . GLU A 1 181 ? 22.734 2.116 -21.954 1.00 51.81 181 GLU A O 1
ATOM 1431 N N . MET A 1 182 ? 21.651 1.554 -20.070 1.00 41.75 182 MET A N 1
ATOM 1432 C CA . MET A 1 182 ? 22.471 0.369 -19.784 1.00 41.75 182 MET A CA 1
ATOM 1433 C C . MET A 1 182 ? 22.337 -0.711 -20.869 1.00 41.75 182 MET A C 1
ATOM 1435 O O . MET A 1 182 ? 23.339 -1.242 -21.348 1.00 41.75 182 MET A O 1
ATOM 1439 N N . ILE A 1 183 ? 21.109 -0.997 -21.314 1.00 51.59 183 ILE A N 1
ATOM 1440 C CA . ILE A 1 183 ? 20.851 -1.937 -22.411 1.00 51.59 183 ILE A CA 1
ATOM 1441 C C . ILE A 1 183 ? 21.453 -1.388 -23.711 1.00 51.59 183 ILE A C 1
ATOM 1443 O O . ILE A 1 183 ? 22.129 -2.118 -24.432 1.00 51.59 183 ILE A O 1
ATOM 1447 N N . SER A 1 184 ? 21.270 -0.101 -24.013 1.00 47.66 184 SER A N 1
ATOM 1448 C CA . SER A 1 184 ? 21.864 0.533 -25.196 1.00 47.66 184 SER A CA 1
ATOM 1449 C C . SER A 1 184 ? 23.392 0.429 -25.207 1.00 47.66 184 SER A C 1
ATOM 1451 O O . SER A 1 184 ? 23.974 0.146 -26.256 1.00 47.66 184 SER A O 1
ATOM 1453 N N . ASP A 1 185 ? 24.048 0.628 -24.064 1.00 52.50 185 ASP A N 1
ATOM 1454 C CA . ASP A 1 185 ? 25.505 0.543 -23.943 1.00 52.50 185 ASP A CA 1
ATOM 1455 C C . ASP A 1 185 ? 26.017 -0.890 -24.184 1.00 52.50 185 ASP A C 1
ATOM 1457 O O . ASP A 1 185 ? 26.958 -1.098 -24.955 1.00 52.50 185 ASP A O 1
ATOM 1461 N N . GLU A 1 186 ? 25.343 -1.904 -23.631 1.00 47.06 186 GLU A N 1
ATOM 1462 C CA . GLU A 1 186 ? 25.662 -3.314 -23.898 1.00 47.06 186 GLU A CA 1
ATOM 1463 C C . GLU A 1 186 ? 25.410 -3.713 -25.360 1.00 47.06 186 GLU A C 1
ATOM 1465 O O . GLU A 1 186 ? 26.246 -4.388 -25.966 1.00 47.06 186 GLU A O 1
ATOM 1470 N N . TYR A 1 187 ? 24.311 -3.255 -25.973 1.00 45.19 187 TYR A N 1
ATOM 1471 C CA . TYR A 1 187 ? 24.037 -3.483 -27.397 1.00 45.19 187 TYR A CA 1
ATOM 1472 C C . TYR A 1 187 ? 25.060 -2.786 -28.300 1.00 45.19 187 TYR A C 1
ATOM 1474 O O . TYR A 1 187 ? 25.456 -3.353 -29.322 1.00 45.19 187 TYR A O 1
ATOM 1482 N N . SER A 1 188 ? 25.511 -1.582 -27.938 1.00 56.03 188 SER A N 1
ATOM 1483 C CA . SER A 1 188 ? 26.544 -0.857 -28.681 1.00 56.03 188 SER A CA 1
ATOM 1484 C C . SER A 1 188 ? 27.881 -1.598 -28.625 1.00 56.03 188 SER A C 1
ATOM 1486 O O . SER A 1 188 ? 28.479 -1.852 -29.671 1.00 56.03 188 SER A O 1
ATOM 1488 N N . LYS A 1 189 ? 28.300 -2.046 -27.436 1.00 58.78 189 LYS A N 1
ATOM 1489 C CA . LYS A 1 189 ? 29.524 -2.840 -27.239 1.00 58.78 189 LYS A CA 1
ATOM 1490 C C . LYS A 1 189 ? 29.467 -4.191 -27.952 1.00 58.78 189 LYS A C 1
ATOM 1492 O O . LYS A 1 189 ? 30.428 -4.583 -28.608 1.00 58.78 189 LYS A O 1
ATOM 1497 N N . ALA A 1 190 ? 28.334 -4.889 -27.881 1.00 58.81 190 ALA A N 1
ATOM 1498 C CA . ALA A 1 190 ? 28.139 -6.154 -28.585 1.00 58.81 190 ALA A CA 1
ATOM 1499 C C . ALA A 1 190 ? 28.173 -5.972 -30.110 1.00 58.81 190 ALA A C 1
ATOM 1501 O O . ALA A 1 190 ? 28.735 -6.803 -30.824 1.00 58.81 190 ALA A O 1
ATOM 1502 N N . ARG A 1 191 ? 27.604 -4.875 -30.623 1.00 46.16 191 ARG A N 1
ATOM 1503 C CA . ARG A 1 191 ? 27.661 -4.528 -32.047 1.00 46.16 191 ARG A CA 1
ATOM 1504 C C . ARG A 1 191 ? 29.086 -4.204 -32.495 1.00 46.16 191 ARG A C 1
ATOM 1506 O O . ARG A 1 191 ? 29.476 -4.642 -33.573 1.00 46.16 191 ARG A O 1
ATOM 1513 N N . GLU A 1 192 ? 29.845 -3.477 -31.683 1.00 71.31 192 GLU A N 1
ATOM 1514 C CA . GLU A 1 192 ? 31.244 -3.135 -31.953 1.00 71.31 192 GLU A CA 1
ATOM 1515 C C . GLU A 1 192 ? 32.140 -4.384 -31.983 1.00 71.31 192 GLU A C 1
ATOM 1517 O O . GLU A 1 192 ? 32.871 -4.581 -32.953 1.00 71.31 192 GLU A O 1
ATOM 1522 N N . ASP A 1 193 ? 32.008 -5.291 -31.009 1.00 69.38 193 ASP A N 1
ATOM 1523 C CA . ASP A 1 193 ? 32.731 -6.575 -30.985 1.00 69.38 193 ASP A CA 1
ATOM 1524 C C . ASP A 1 193 ? 32.350 -7.476 -32.171 1.00 69.38 193 ASP A C 1
ATOM 1526 O O . ASP A 1 193 ? 33.210 -8.093 -32.806 1.00 69.38 193 ASP A O 1
ATOM 1530 N N . LEU A 1 194 ? 31.062 -7.526 -32.532 1.00 56.09 194 LEU A N 1
ATOM 1531 C CA . LEU A 1 194 ? 30.607 -8.280 -33.700 1.00 56.09 194 LEU A CA 1
ATOM 1532 C C . LEU A 1 194 ? 31.200 -7.708 -34.992 1.00 56.09 194 LEU A C 1
ATOM 1534 O O . LEU A 1 194 ? 31.610 -8.463 -35.873 1.00 56.09 194 LEU A O 1
ATOM 1538 N N . GLN A 1 195 ? 31.257 -6.382 -35.105 1.00 66.88 195 GLN A N 1
ATOM 1539 C CA . GLN A 1 195 ? 31.801 -5.703 -36.272 1.00 66.88 195 GLN A CA 1
ATOM 1540 C C . GLN A 1 195 ? 33.320 -5.876 -36.368 1.00 66.88 195 GLN A C 1
ATOM 1542 O O . GLN A 1 195 ? 33.805 -6.203 -37.447 1.00 66.88 195 GLN A O 1
ATOM 1547 N N . ALA A 1 196 ? 34.046 -5.791 -35.251 1.00 77.06 196 ALA A N 1
ATOM 1548 C CA . ALA A 1 196 ? 35.471 -6.111 -35.185 1.00 77.06 196 ALA A CA 1
ATOM 1549 C C . ALA A 1 196 ? 35.744 -7.565 -35.609 1.00 77.06 196 ALA A C 1
ATOM 1551 O O . ALA A 1 196 ? 36.589 -7.819 -36.463 1.00 77.06 196 ALA A O 1
ATOM 1552 N N . LYS A 1 197 ? 34.949 -8.527 -35.120 1.00 69.44 197 LYS A N 1
ATOM 1553 C CA . LYS A 1 197 ? 35.051 -9.939 -35.529 1.00 69.44 197 LYS A CA 1
ATOM 1554 C C . LYS A 1 197 ? 34.723 -10.163 -37.005 1.00 69.44 197 LYS A C 1
ATOM 1556 O O . LYS A 1 197 ? 35.297 -11.059 -37.627 1.00 69.44 197 LYS A O 1
ATOM 1561 N N . ILE A 1 198 ? 33.786 -9.402 -37.572 1.00 62.84 198 ILE A N 1
ATOM 1562 C CA . ILE A 1 198 ? 33.477 -9.440 -39.008 1.00 62.84 198 ILE A CA 1
ATOM 1563 C C . ILE A 1 198 ? 34.653 -8.879 -39.814 1.00 62.84 198 ILE A C 1
ATOM 1565 O O . ILE A 1 198 ? 35.051 -9.512 -40.790 1.00 62.84 198 ILE A O 1
ATOM 1569 N N . GLU A 1 199 ? 35.229 -7.752 -39.398 1.00 71.75 199 GLU A N 1
ATOM 1570 C CA . GLU A 1 199 ? 36.396 -7.130 -40.033 1.00 71.75 199 GLU A CA 1
ATOM 1571 C C . GLU A 1 199 ? 37.603 -8.084 -40.015 1.00 71.75 199 GLU A C 1
ATOM 1573 O O . GLU A 1 199 ? 38.155 -8.388 -41.071 1.00 71.75 199 GLU A O 1
ATOM 1578 N N . ASP A 1 200 ? 37.914 -8.688 -38.862 1.00 74.69 200 ASP A N 1
ATOM 1579 C CA . ASP A 1 200 ? 38.974 -9.694 -38.704 1.00 74.69 200 ASP A CA 1
ATOM 1580 C C . ASP A 1 200 ? 38.767 -10.901 -39.632 1.00 74.69 200 ASP A C 1
ATOM 1582 O O . ASP A 1 200 ? 39.701 -11.408 -40.261 1.00 74.69 200 ASP A O 1
ATOM 1586 N N . ARG A 1 201 ? 37.521 -11.381 -39.757 1.00 59.00 201 ARG A N 1
ATOM 1587 C CA . ARG A 1 201 ? 37.170 -12.489 -40.661 1.00 59.00 201 ARG A CA 1
ATOM 1588 C C . ARG A 1 201 ? 37.279 -12.093 -42.130 1.00 59.00 201 ARG A C 1
ATOM 1590 O O . ARG A 1 201 ? 37.644 -12.940 -42.950 1.00 59.00 201 ARG A O 1
ATOM 1597 N N . ILE A 1 202 ? 36.932 -10.856 -42.476 1.00 65.75 202 ILE A N 1
ATOM 1598 C CA . ILE A 1 202 ? 37.056 -10.322 -43.833 1.00 65.75 202 ILE A CA 1
ATOM 1599 C C . ILE A 1 202 ? 38.533 -10.183 -44.199 1.00 65.75 202 ILE A C 1
ATOM 1601 O O . ILE A 1 202 ? 38.910 -10.623 -45.284 1.00 65.75 202 ILE A O 1
ATOM 1605 N N . GLU A 1 203 ? 39.367 -9.649 -43.309 1.00 71.75 203 GLU A N 1
ATOM 1606 C CA . GLU A 1 203 ? 40.800 -9.471 -43.544 1.00 71.75 203 GLU A CA 1
ATOM 1607 C C . GLU A 1 203 ? 41.516 -10.821 -43.664 1.00 71.75 203 GLU A C 1
ATOM 1609 O O . GLU A 1 203 ? 42.165 -11.088 -44.677 1.00 71.75 203 GLU A O 1
ATOM 1614 N N . ALA A 1 204 ? 41.254 -11.754 -42.743 1.00 69.75 204 ALA A N 1
ATOM 1615 C CA . ALA A 1 204 ? 41.780 -13.117 -42.822 1.00 69.75 204 ALA A CA 1
ATOM 1616 C C . ALA A 1 204 ? 41.360 -13.840 -44.120 1.00 69.75 204 ALA A C 1
ATOM 1618 O O . ALA A 1 204 ? 42.134 -14.605 -44.703 1.00 69.75 204 ALA A O 1
ATOM 1619 N N . ARG A 1 205 ? 40.136 -13.595 -44.615 1.00 59.16 205 ARG A N 1
ATOM 1620 C CA . ARG A 1 205 ? 39.660 -14.154 -45.890 1.00 59.16 205 ARG A CA 1
ATOM 1621 C C . ARG A 1 205 ? 40.303 -13.463 -47.097 1.00 59.16 205 ARG A C 1
ATOM 1623 O O . ARG A 1 205 ? 40.609 -14.154 -48.069 1.00 59.16 205 ARG A O 1
ATOM 1630 N N . LYS A 1 206 ? 40.511 -12.143 -47.067 1.00 64.00 206 LYS A N 1
ATOM 1631 C CA . LYS A 1 206 ? 41.190 -11.385 -48.133 1.00 64.00 206 LYS A CA 1
ATOM 1632 C C . LYS A 1 206 ? 42.642 -11.821 -48.278 1.00 64.00 206 LYS A C 1
ATOM 1634 O O . LYS A 1 206 ? 43.043 -12.136 -49.396 1.00 64.00 206 LYS A O 1
ATOM 1639 N N . GLU A 1 207 ? 43.394 -11.904 -47.182 1.00 63.84 207 GLU A N 1
ATOM 1640 C CA . GLU A 1 207 ? 44.790 -12.355 -47.195 1.00 63.84 207 GLU A CA 1
ATOM 1641 C C . GLU A 1 207 ? 44.916 -13.772 -47.761 1.00 63.84 207 GLU A C 1
ATOM 1643 O O . GLU A 1 207 ? 45.739 -14.027 -48.645 1.00 63.84 207 GLU A O 1
ATOM 1648 N N . HIS A 1 208 ? 44.049 -14.686 -47.319 1.00 63.25 208 HIS A N 1
ATOM 1649 C CA . HIS A 1 208 ? 44.057 -16.062 -47.804 1.00 63.25 208 HIS A CA 1
ATOM 1650 C C . HIS A 1 208 ? 43.668 -16.162 -49.293 1.00 63.25 208 HIS A C 1
ATOM 1652 O O . HIS A 1 208 ? 44.270 -16.928 -50.047 1.00 63.25 208 HIS A O 1
ATOM 1658 N N . ASN A 1 209 ? 42.695 -15.368 -49.757 1.00 58.78 209 ASN A N 1
ATOM 1659 C CA . ASN A 1 209 ? 42.261 -15.372 -51.158 1.00 58.78 209 ASN A CA 1
ATOM 1660 C C . ASN A 1 209 ? 43.285 -14.695 -52.096 1.00 58.78 209 ASN A C 1
ATOM 1662 O O . ASN A 1 209 ? 43.499 -15.151 -53.218 1.00 58.78 209 ASN A O 1
ATOM 1666 N N . LEU A 1 210 ? 43.989 -13.659 -51.626 1.00 58.06 210 LEU A N 1
ATOM 1667 C CA . LEU A 1 210 ? 45.086 -13.006 -52.354 1.00 58.06 210 LEU A CA 1
ATOM 1668 C C . LEU A 1 210 ? 46.252 -13.961 -52.625 1.00 58.06 210 LEU A C 1
ATOM 1670 O O . LEU A 1 210 ? 46.826 -13.932 -53.717 1.00 58.06 210 LEU A O 1
ATOM 1674 N N . GLN A 1 211 ? 46.587 -14.833 -51.671 1.00 62.22 211 GLN A N 1
ATOM 1675 C CA . GLN A 1 211 ? 47.601 -15.867 -51.888 1.00 62.22 211 GLN A CA 1
ATOM 1676 C C . GLN A 1 211 ? 47.162 -16.872 -52.957 1.00 62.22 211 GLN A C 1
ATOM 1678 O O . GLN A 1 211 ? 47.958 -17.202 -53.837 1.00 62.22 211 GLN A O 1
ATOM 1683 N N . LEU A 1 212 ? 45.894 -17.293 -52.939 1.00 61.56 212 LEU A N 1
ATOM 1684 C CA . LEU A 1 212 ? 45.346 -18.224 -53.927 1.00 61.56 212 LEU A CA 1
ATOM 1685 C C . LEU A 1 212 ? 45.394 -17.642 -55.350 1.00 61.56 212 LEU A C 1
ATOM 1687 O O . LEU A 1 212 ? 45.921 -18.277 -56.261 1.00 61.56 212 LEU A O 1
ATOM 1691 N N . ILE A 1 213 ? 44.936 -16.396 -55.518 1.00 61.78 213 ILE A N 1
ATOM 1692 C CA . ILE A 1 213 ? 44.935 -15.692 -56.811 1.00 61.78 213 ILE A CA 1
ATOM 1693 C C . ILE A 1 213 ? 46.368 -15.467 -57.315 1.00 61.78 213 ILE A C 1
ATOM 1695 O O . ILE A 1 213 ? 46.642 -15.591 -58.508 1.00 61.78 213 ILE A O 1
ATOM 1699 N N . LYS A 1 214 ? 47.320 -15.173 -56.420 1.00 62.38 214 LYS A N 1
ATOM 1700 C CA . LYS A 1 214 ? 48.735 -15.002 -56.782 1.00 62.38 214 LYS A CA 1
ATOM 1701 C C . LYS A 1 214 ? 49.373 -16.314 -57.240 1.00 62.38 214 LYS A C 1
ATOM 1703 O O . LYS A 1 214 ? 50.159 -16.303 -58.188 1.00 62.38 214 LYS A O 1
ATOM 1708 N N . ILE A 1 215 ? 49.031 -17.432 -56.598 1.00 69.50 215 ILE A N 1
ATOM 1709 C CA . ILE A 1 215 ? 49.456 -18.7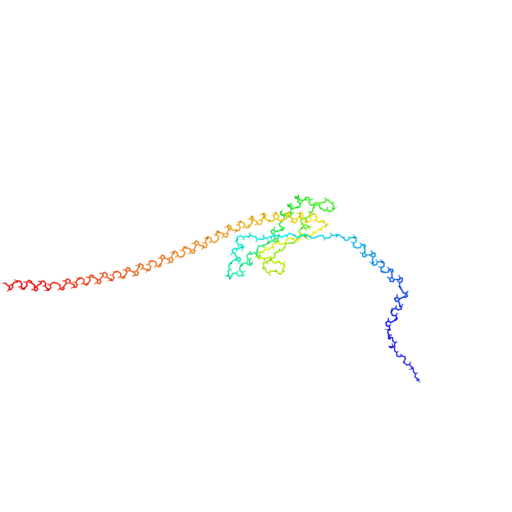71 -57.021 1.00 69.50 215 ILE A CA 1
ATOM 1710 C C . ILE A 1 215 ? 48.872 -19.085 -58.402 1.00 69.50 215 ILE A C 1
ATOM 1712 O O . ILE A 1 215 ? 49.625 -19.446 -59.303 1.00 69.50 215 ILE A O 1
ATOM 1716 N N . GLU A 1 216 ? 47.572 -18.868 -58.606 1.00 64.62 216 GLU A N 1
ATOM 1717 C CA . GLU A 1 216 ? 46.908 -19.124 -59.887 1.00 64.62 216 GLU A CA 1
ATOM 1718 C C . GLU A 1 216 ? 47.498 -18.271 -61.020 1.00 64.62 216 GLU A C 1
ATOM 1720 O O . GLU A 1 216 ? 47.827 -18.792 -62.086 1.00 64.62 216 GLU A O 1
ATOM 1725 N N . ALA A 1 217 ? 47.757 -16.985 -60.770 1.00 63.44 217 ALA A N 1
ATOM 1726 C CA . ALA A 1 217 ? 48.389 -16.089 -61.735 1.00 63.44 217 ALA A CA 1
ATOM 1727 C C . ALA A 1 217 ? 49.838 -16.481 -62.071 1.00 63.44 217 ALA A C 1
ATOM 1729 O O . ALA A 1 217 ? 50.286 -16.279 -63.203 1.00 63.44 217 ALA A O 1
ATOM 1730 N N . ASN A 1 218 ? 50.595 -17.023 -61.112 1.00 71.94 218 ASN A N 1
ATOM 1731 C CA . ASN A 1 218 ? 51.936 -17.553 -61.371 1.00 71.94 218 ASN A CA 1
ATOM 1732 C C . ASN A 1 218 ? 51.860 -18.822 -62.232 1.00 71.94 218 ASN A C 1
ATOM 1734 O O . ASN A 1 218 ? 52.532 -18.893 -63.257 1.00 71.94 218 ASN A O 1
ATOM 1738 N N . VAL A 1 219 ? 50.972 -19.761 -61.892 1.00 75.81 219 VAL A N 1
ATOM 1739 C CA . VAL A 1 219 ? 50.763 -20.998 -62.663 1.00 75.81 219 VAL A CA 1
ATOM 1740 C C . VAL A 1 219 ? 50.328 -20.695 -64.099 1.00 75.81 219 VAL A C 1
ATOM 1742 O O . VAL A 1 219 ? 50.834 -21.303 -65.044 1.00 75.81 219 VAL A O 1
ATOM 1745 N N . LEU A 1 220 ? 49.417 -19.738 -64.291 1.00 67.06 220 LEU A N 1
ATOM 1746 C CA . LEU A 1 220 ? 48.942 -19.351 -65.620 1.00 67.06 220 LEU A CA 1
ATOM 1747 C C . LEU A 1 220 ? 50.056 -18.707 -66.456 1.00 67.06 220 LEU A C 1
ATOM 1749 O O . LEU A 1 220 ? 50.168 -18.968 -67.654 1.00 67.06 220 LEU A O 1
ATOM 1753 N N . ARG A 1 221 ? 50.907 -17.895 -65.818 1.00 68.31 221 ARG A N 1
ATOM 1754 C CA . ARG A 1 221 ? 52.071 -17.264 -66.450 1.00 68.31 221 ARG A CA 1
ATOM 1755 C C . ARG A 1 221 ? 53.116 -18.289 -66.871 1.00 68.31 221 ARG A C 1
ATOM 1757 O O . ARG A 1 221 ? 53.639 -18.181 -67.978 1.00 68.31 221 ARG A O 1
ATOM 1764 N N . ASP A 1 222 ? 53.405 -19.263 -66.018 1.00 75.81 222 ASP A N 1
ATOM 1765 C CA . ASP A 1 222 ? 54.372 -20.318 -66.321 1.00 75.81 222 ASP A CA 1
ATOM 1766 C C . ASP A 1 222 ? 53.852 -21.210 -67.452 1.00 75.81 222 ASP A C 1
ATOM 1768 O O . ASP A 1 222 ? 54.549 -21.413 -68.443 1.00 75.81 222 ASP A O 1
ATOM 1772 N N . ARG A 1 223 ? 52.565 -21.581 -67.421 1.00 67.69 223 ARG A N 1
ATOM 1773 C CA . ARG A 1 223 ? 51.922 -22.310 -68.524 1.00 67.69 223 ARG A CA 1
ATOM 1774 C C . ARG A 1 223 ? 51.959 -21.534 -69.845 1.00 67.69 223 ARG A C 1
ATOM 1776 O O . ARG A 1 223 ? 52.141 -22.129 -70.904 1.00 67.69 223 ARG A O 1
ATOM 1783 N N . TYR A 1 224 ? 51.785 -20.213 -69.805 1.00 66.62 224 TYR A N 1
ATOM 1784 C CA . TYR A 1 224 ? 51.882 -19.372 -70.998 1.00 66.62 224 TYR A CA 1
ATOM 1785 C C . TYR A 1 224 ? 53.314 -19.316 -71.553 1.00 66.62 224 TYR A C 1
ATOM 1787 O O . TYR A 1 224 ? 53.502 -19.382 -72.769 1.00 66.62 224 TYR A O 1
ATOM 1795 N N . LYS A 1 225 ? 54.329 -19.250 -70.683 1.00 72.81 225 LYS A N 1
ATOM 1796 C CA . LYS A 1 225 ? 55.740 -19.337 -71.089 1.00 72.81 225 LYS A CA 1
ATOM 1797 C C . LYS A 1 225 ? 56.068 -20.687 -71.715 1.00 72.81 225 LYS A C 1
ATOM 1799 O O . LYS A 1 225 ? 56.674 -20.709 -72.782 1.00 72.81 225 LYS A O 1
ATOM 1804 N N . ASP A 1 226 ? 55.618 -21.781 -71.110 1.00 77.19 226 ASP A N 1
ATOM 1805 C CA . ASP A 1 226 ? 55.815 -23.132 -71.644 1.00 77.19 226 ASP A CA 1
ATOM 1806 C C . ASP A 1 226 ? 55.135 -23.291 -73.007 1.00 77.19 226 ASP A C 1
ATOM 1808 O O . ASP A 1 226 ? 55.704 -23.855 -73.945 1.00 77.19 226 ASP A O 1
ATOM 1812 N N . TYR A 1 227 ? 53.934 -22.728 -73.158 1.00 71.19 227 TYR A N 1
ATOM 1813 C CA . TYR A 1 227 ? 53.231 -22.706 -74.434 1.00 71.19 227 TYR A CA 1
ATOM 1814 C C . TYR A 1 227 ? 54.009 -21.924 -75.502 1.00 71.19 227 TYR A C 1
ATOM 1816 O O . TYR A 1 227 ? 54.191 -22.432 -76.610 1.00 71.19 227 TYR A O 1
ATOM 1824 N N . LEU A 1 228 ? 54.534 -20.738 -75.180 1.00 66.94 228 LEU A N 1
ATOM 1825 C CA . LEU A 1 228 ? 55.382 -19.965 -76.096 1.00 66.94 228 LEU A CA 1
ATOM 1826 C C . LEU A 1 228 ? 56.672 -20.710 -76.466 1.00 66.94 228 LEU A C 1
ATOM 1828 O O . LEU A 1 228 ? 57.002 -20.791 -77.650 1.00 66.94 228 LEU A O 1
ATOM 1832 N N . ALA A 1 229 ? 57.348 -21.317 -75.492 1.00 74.69 229 ALA A N 1
ATOM 1833 C CA . ALA A 1 229 ? 58.546 -22.123 -75.720 1.00 74.69 229 ALA A CA 1
ATOM 1834 C C . ALA A 1 229 ? 58.254 -23.350 -76.602 1.00 74.69 229 ALA A C 1
ATOM 1836 O O . ALA A 1 229 ? 59.084 -23.746 -77.414 1.00 74.69 229 ALA A O 1
ATOM 1837 N N . SER A 1 230 ? 57.048 -23.923 -76.519 1.00 69.69 230 SER A N 1
ATOM 1838 C CA . SER A 1 230 ? 56.613 -25.022 -77.395 1.00 69.69 230 SER A CA 1
ATOM 1839 C C . SER A 1 230 ? 56.301 -24.586 -78.837 1.00 69.69 230 SER A C 1
ATOM 1841 O O . SER A 1 230 ? 56.274 -25.418 -79.751 1.00 69.69 230 SER A O 1
ATOM 1843 N N . LEU A 1 231 ? 56.063 -23.289 -79.062 1.00 67.56 231 LEU A N 1
ATOM 1844 C CA . LEU A 1 231 ? 55.758 -22.719 -80.376 1.00 67.56 231 LEU A CA 1
ATOM 1845 C C . LEU A 1 231 ? 57.013 -22.320 -81.160 1.00 67.56 231 LEU A C 1
ATOM 1847 O O . LEU A 1 231 ? 56.988 -22.390 -82.389 1.00 67.56 231 LEU A O 1
ATOM 1851 N N . GLU A 1 232 ? 58.103 -21.942 -80.491 1.00 67.25 232 GLU A N 1
ATOM 1852 C CA . GLU A 1 232 ? 59.389 -21.632 -81.136 1.00 67.25 232 GLU A CA 1
ATOM 1853 C C . GLU A 1 232 ? 59.932 -22.765 -82.026 1.00 67.25 232 GLU A C 1
ATOM 1855 O O . GLU A 1 232 ? 60.176 -22.511 -83.210 1.00 67.25 232 GLU A O 1
ATOM 1860 N N . PRO A 1 233 ? 60.055 -24.026 -81.564 1.00 65.00 233 PRO A N 1
ATOM 1861 C CA . PRO A 1 233 ? 60.562 -25.103 -82.410 1.00 65.00 233 PRO A CA 1
ATOM 1862 C C . PRO A 1 233 ? 59.595 -25.443 -83.552 1.00 65.00 233 PRO A C 1
ATOM 1864 O O . PRO A 1 233 ? 60.039 -25.812 -84.637 1.00 65.00 233 PRO A O 1
ATOM 1867 N N . LYS A 1 234 ? 58.278 -25.263 -83.355 1.00 67.06 234 LYS A N 1
ATOM 1868 C CA . LYS A 1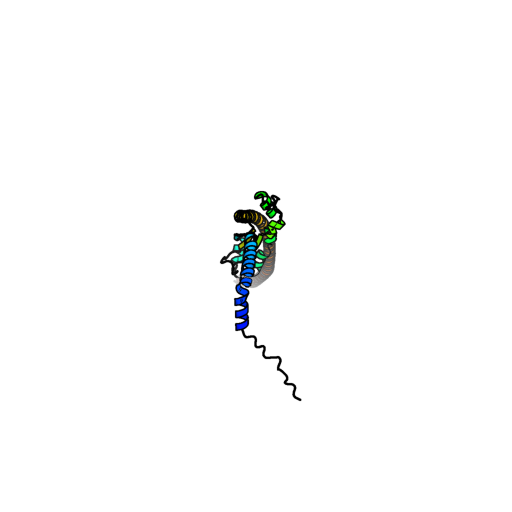 234 ? 57.269 -25.470 -84.410 1.00 67.06 234 LYS A CA 1
ATOM 1869 C C . LYS A 1 234 ? 57.353 -24.413 -85.509 1.00 67.06 234 LYS A C 1
ATOM 1871 O O . LYS A 1 234 ? 57.171 -24.743 -86.678 1.00 67.06 234 LYS A O 1
ATOM 1876 N N . LYS A 1 235 ? 57.647 -23.158 -85.156 1.00 59.00 235 LYS A N 1
ATOM 1877 C CA . LYS A 1 235 ? 57.919 -22.098 -86.138 1.00 59.00 235 LYS A CA 1
ATOM 1878 C C . LYS A 1 235 ? 59.203 -22.378 -86.913 1.00 59.00 235 LYS A C 1
ATOM 1880 O O . LYS A 1 235 ? 59.200 -22.261 -88.134 1.00 59.00 235 LYS A O 1
ATOM 1885 N N . LEU A 1 236 ? 60.251 -22.830 -86.226 1.00 60.94 236 LEU A N 1
ATOM 1886 C CA . LEU A 1 236 ? 61.521 -23.177 -86.860 1.00 60.94 236 LEU A CA 1
ATOM 1887 C C . LEU A 1 236 ? 61.386 -24.365 -87.834 1.00 60.94 236 LEU A C 1
ATOM 1889 O O . LEU A 1 236 ? 62.002 -24.364 -88.897 1.00 60.94 236 LEU A O 1
ATOM 1893 N N . ASP A 1 237 ? 60.566 -25.369 -87.500 1.00 66.38 237 ASP A N 1
ATOM 1894 C CA . ASP A 1 237 ? 60.268 -26.508 -88.385 1.00 66.38 237 ASP A CA 1
ATOM 1895 C C . ASP A 1 237 ? 59.456 -26.086 -89.623 1.00 66.38 237 ASP A C 1
ATOM 1897 O O . ASP A 1 237 ? 59.708 -26.559 -90.732 1.00 66.38 237 ASP A O 1
ATOM 1901 N N . LEU A 1 238 ? 58.517 -25.146 -89.462 1.00 62.38 238 LEU A N 1
ATOM 1902 C CA . LEU A 1 238 ? 57.741 -24.576 -90.569 1.00 62.38 238 LEU A CA 1
ATOM 1903 C C . LEU A 1 238 ? 58.601 -23.736 -91.521 1.00 62.38 238 LEU A C 1
ATOM 1905 O O . LEU A 1 238 ? 58.418 -23.821 -92.736 1.00 62.38 238 LEU A O 1
ATOM 1909 N N . GLU A 1 239 ? 59.548 -22.955 -91.002 1.00 62.09 239 GLU A N 1
ATOM 1910 C CA . GLU A 1 239 ? 60.493 -22.205 -91.837 1.00 62.09 239 GLU A CA 1
ATOM 1911 C C . GLU A 1 239 ? 61.465 -23.129 -92.574 1.00 62.09 239 GLU A C 1
ATOM 1913 O O . GLU A 1 239 ? 61.682 -22.952 -93.773 1.00 62.09 239 GLU A O 1
ATOM 1918 N N . LYS A 1 240 ? 61.970 -24.180 -91.916 1.00 62.19 240 LYS A N 1
ATOM 1919 C CA . LYS A 1 240 ? 62.801 -25.201 -92.573 1.00 62.19 240 LYS A CA 1
ATOM 1920 C C . LYS A 1 240 ? 62.046 -25.950 -93.671 1.00 62.19 240 LYS A C 1
ATOM 1922 O O . LYS A 1 240 ? 62.609 -26.162 -94.740 1.00 62.19 240 LYS A O 1
ATOM 1927 N N . LYS A 1 241 ? 60.770 -26.293 -93.454 1.00 60.09 241 LYS A N 1
ATOM 1928 C CA . LYS A 1 241 ? 59.911 -26.903 -94.487 1.00 60.09 241 LYS A CA 1
ATOM 1929 C C . LYS A 1 241 ? 59.617 -25.966 -95.654 1.00 60.09 241 LYS A C 1
ATOM 1931 O O . LYS A 1 241 ? 59.498 -26.438 -96.777 1.00 60.09 241 LYS A O 1
ATOM 1936 N N . ARG A 1 242 ? 59.516 -24.654 -95.419 1.00 54.75 242 ARG A N 1
ATOM 1937 C CA . ARG A 1 242 ? 59.363 -23.660 -96.495 1.00 54.75 242 ARG A CA 1
ATOM 1938 C C . ARG A 1 242 ? 60.639 -23.436 -97.302 1.00 54.75 242 ARG A C 1
ATOM 1940 O O . ARG A 1 242 ? 60.527 -23.120 -98.474 1.00 54.75 242 ARG A O 1
ATOM 1947 N N . ALA A 1 243 ? 61.816 -23.598 -96.703 1.00 56.47 243 ALA A N 1
ATOM 1948 C CA . ALA A 1 243 ? 63.101 -23.423 -97.384 1.00 56.47 243 ALA A CA 1
ATOM 1949 C C . ALA A 1 243 ? 63.559 -24.654 -98.201 1.00 56.47 243 ALA A C 1
ATOM 1951 O O . ALA A 1 243 ? 64.582 -24.586 -98.875 1.00 56.47 243 ALA A O 1
ATOM 1952 N N . GLN A 1 244 ? 62.839 -25.780 -98.113 1.00 54.59 244 GLN A N 1
ATOM 1953 C CA . GLN A 1 244 ? 63.119 -27.026 -98.847 1.00 54.59 244 GLN A CA 1
ATOM 1954 C C . GLN A 1 244 ? 62.159 -27.282 -100.028 1.00 54.59 244 GLN A C 1
ATOM 1956 O O . GLN A 1 244 ? 62.274 -28.320 -100.679 1.00 54.59 244 GLN A O 1
ATOM 1961 N N . LEU A 1 245 ? 61.230 -26.357 -100.290 1.00 47.34 245 LEU A N 1
ATOM 1962 C CA . LEU A 1 245 ? 60.362 -26.304 -101.476 1.00 47.34 245 LEU A CA 1
ATOM 1963 C C . LEU A 1 245 ? 60.907 -25.271 -102.464 1.00 47.34 245 LEU A C 1
ATOM 1965 O O . LEU A 1 245 ? 60.813 -25.541 -103.680 1.00 47.34 245 LEU A O 1
#

Foldseek 3Di:
DDDPPDDPPPPPPDVVVVVVVCVVCVVVVVVVVVVVVVVVVVVVVPDQDKDKDKDKDFDDDPVLVVLLPDPPNPPVSCVVVVVDPLLCLLLPLVLLVCLQVVVVDADPVRHRDDSVNQSVQKDKDKDADPPPPDPDPTIMIMIMGMDRDPVSSVSSSVSSVVSSVVSVCVVVVVVVVVVVVVVVVVVVVVVVVVVVVVVVVVVVVVVVVVVVVVVVVVVVVVVVVVVVVVVVVVVVVVVVVVVVD